Protein AF-A0A3P6SKW7-F1 (afdb_monomer_lite)

Radius of gyration: 21.51 Å; chains: 1; bounding box: 50×50×55 Å

Structure (mmCIF, N/CA/C/O backbone):
data_AF-A0A3P6SKW7-F1
#
_entry.id   AF-A0A3P6SKW7-F1
#
loop_
_atom_site.group_PDB
_atom_site.id
_atom_site.type_symbol
_atom_site.label_atom_id
_atom_site.label_alt_id
_atom_site.label_comp_id
_atom_site.label_asym_id
_atom_site.label_entity_id
_atom_site.label_seq_id
_atom_site.pdbx_PDB_ins_code
_atom_site.Cartn_x
_atom_site.Cartn_y
_atom_site.Cartn_z
_atom_site.occupancy
_atom_site.B_iso_or_equiv
_atom_site.auth_seq_id
_atom_site.auth_comp_id
_atom_site.auth_asym_id
_atom_site.auth_atom_id
_atom_site.pdbx_PDB_model_num
ATOM 1 N N . LYS A 1 1 ? 23.729 36.109 -29.899 1.00 49.72 1 LYS A N 1
ATOM 2 C CA . LYS A 1 1 ? 24.517 35.212 -29.008 1.00 49.72 1 LYS A CA 1
ATOM 3 C C . LYS A 1 1 ? 23.633 34.534 -27.956 1.00 49.72 1 LYS A C 1
ATOM 5 O O . LYS A 1 1 ? 23.560 33.316 -27.978 1.00 49.72 1 LYS A O 1
ATOM 10 N N . PHE A 1 2 ? 22.880 35.277 -27.137 1.00 32.28 2 PHE A N 1
ATOM 11 C CA . PHE A 1 2 ? 21.968 34.712 -26.123 1.00 32.28 2 PHE A CA 1
ATOM 12 C C . PHE A 1 2 ? 20.907 33.743 -26.694 1.00 32.28 2 PHE A C 1
ATOM 14 O O . PHE A 1 2 ? 20.814 32.601 -26.263 1.00 32.28 2 PHE A O 1
ATOM 21 N N . LEU A 1 3 ? 20.202 34.135 -27.762 1.00 40.25 3 LEU A N 1
ATOM 22 C CA . LEU A 1 3 ? 19.169 33.301 -28.403 1.00 40.25 3 LEU A CA 1
ATOM 23 C C . LEU A 1 3 ? 19.707 31.986 -29.014 1.00 40.25 3 LEU A C 1
ATOM 25 O O . LEU A 1 3 ? 18.985 31.001 -29.130 1.00 40.25 3 LEU A O 1
ATOM 29 N N . PHE A 1 4 ? 20.985 31.965 -29.401 1.00 38.56 4 PHE A N 1
ATOM 30 C CA . PHE A 1 4 ? 21.646 30.789 -29.976 1.00 38.56 4 PHE A CA 1
ATOM 31 C C . PHE A 1 4 ? 22.046 29.790 -28.882 1.00 38.56 4 PHE A C 1
ATOM 33 O O . PHE A 1 4 ? 21.846 28.590 -29.040 1.00 38.56 4 PHE A O 1
ATOM 40 N N . ILE A 1 5 ? 22.510 30.296 -27.734 1.00 42.50 5 ILE A N 1
ATOM 41 C CA . ILE A 1 5 ? 22.784 29.497 -26.531 1.00 42.50 5 ILE A CA 1
ATOM 42 C C . ILE A 1 5 ? 21.490 28.861 -26.004 1.00 42.50 5 ILE A C 1
ATOM 44 O O . ILE A 1 5 ? 21.482 27.672 -25.706 1.00 42.50 5 ILE A O 1
ATOM 48 N N . VAL A 1 6 ? 20.377 29.605 -25.980 1.00 40.19 6 VAL A N 1
ATOM 49 C CA . VAL A 1 6 ? 19.063 29.074 -25.567 1.00 40.19 6 VAL A CA 1
ATOM 50 C C . VAL A 1 6 ? 18.573 27.963 -26.506 1.00 40.19 6 VAL A C 1
ATOM 52 O O . VAL A 1 6 ? 18.070 26.947 -26.032 1.00 40.19 6 VAL A O 1
ATOM 55 N N . ARG A 1 7 ? 18.765 28.098 -27.829 1.00 35.00 7 ARG A N 1
ATOM 56 C CA . ARG A 1 7 ? 18.399 27.044 -28.799 1.00 35.00 7 ARG A CA 1
ATOM 57 C C . ARG A 1 7 ? 19.277 25.799 -28.676 1.00 35.00 7 ARG A C 1
ATOM 59 O O . ARG A 1 7 ? 18.742 24.699 -28.736 1.00 35.00 7 ARG A O 1
ATOM 66 N N . ILE A 1 8 ? 20.585 25.952 -28.460 1.00 48.97 8 ILE A N 1
ATOM 67 C CA . ILE A 1 8 ? 21.486 24.813 -28.214 1.00 48.97 8 ILE A CA 1
ATOM 68 C C . ILE A 1 8 ? 21.109 24.107 -26.909 1.00 48.97 8 ILE A C 1
ATOM 70 O O . ILE A 1 8 ? 20.994 22.885 -26.897 1.00 48.97 8 ILE A O 1
ATOM 74 N N . PHE A 1 9 ? 20.845 24.860 -25.840 1.00 42.00 9 PHE A N 1
ATOM 75 C CA . PHE A 1 9 ? 20.414 24.299 -24.563 1.00 42.00 9 PHE A CA 1
ATOM 76 C C . PHE A 1 9 ? 19.079 23.552 -24.695 1.00 42.00 9 PHE A C 1
ATOM 78 O O . PHE A 1 9 ? 18.973 22.427 -24.222 1.00 42.00 9 PHE A O 1
ATOM 85 N N . CYS A 1 10 ? 18.098 24.106 -25.419 1.00 41.59 10 CYS A N 1
ATOM 86 C CA . CYS A 1 10 ? 16.837 23.414 -25.715 1.00 41.59 10 CYS A CA 1
ATOM 87 C C . CYS A 1 10 ? 17.032 22.145 -26.556 1.00 41.59 10 CYS A C 1
ATOM 89 O O . CYS A 1 10 ? 16.391 21.140 -26.270 1.00 41.59 10 CYS A O 1
ATOM 91 N N . CYS A 1 11 ? 17.912 22.151 -27.564 1.00 44.41 11 CYS A N 1
ATOM 92 C CA . CYS A 1 11 ? 18.206 20.953 -28.35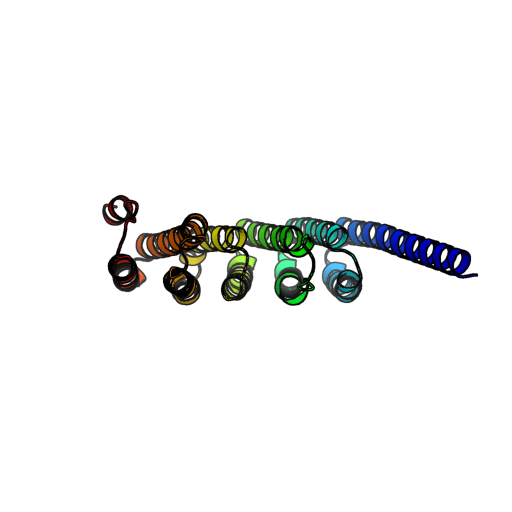7 1.00 44.41 11 CYS A CA 1
ATOM 93 C C . CYS A 1 11 ? 18.894 19.866 -27.523 1.00 44.41 11 CYS A C 1
ATOM 95 O O . CYS A 1 11 ? 18.522 18.701 -27.625 1.00 44.41 11 CYS A O 1
ATOM 97 N N . ILE A 1 12 ? 19.861 20.232 -26.677 1.00 52.31 12 ILE A N 1
ATOM 98 C CA . ILE A 1 12 ? 20.517 19.291 -25.758 1.00 52.31 12 ILE A CA 1
ATOM 99 C C . ILE A 1 12 ? 19.489 18.731 -24.771 1.00 52.31 12 ILE A C 1
ATOM 101 O O . ILE A 1 12 ? 19.423 17.520 -24.586 1.00 52.31 12 ILE A O 1
ATOM 105 N N . LEU A 1 13 ? 18.640 19.589 -24.199 1.00 53.19 13 LEU A N 1
ATOM 106 C CA . LEU A 1 13 ? 17.576 19.179 -23.287 1.00 53.19 13 LEU A CA 1
ATOM 107 C C . LEU A 1 13 ? 16.594 18.219 -23.983 1.00 53.19 13 LEU A C 1
ATOM 109 O O . LEU A 1 13 ? 16.275 17.168 -23.436 1.00 53.19 13 LEU A O 1
ATOM 113 N N . PHE A 1 14 ? 16.187 18.516 -25.219 1.00 53.50 14 PHE A N 1
ATOM 114 C CA . PHE A 1 14 ? 15.318 17.659 -26.031 1.00 53.50 14 PHE A CA 1
ATOM 115 C C . PHE A 1 14 ? 15.950 16.292 -26.334 1.00 53.50 14 PHE A C 1
ATOM 117 O O . PHE A 1 14 ? 15.291 15.265 -26.182 1.00 53.50 14 PHE A O 1
ATOM 124 N N . ILE A 1 15 ? 17.236 16.261 -26.702 1.00 57.59 15 ILE A N 1
ATOM 125 C CA . ILE A 1 15 ? 17.981 15.016 -26.944 1.00 57.59 15 ILE A CA 1
ATOM 126 C C . ILE A 1 15 ? 18.068 14.187 -25.658 1.00 57.59 15 ILE A C 1
ATOM 128 O O . ILE A 1 15 ? 17.792 12.990 -25.679 1.00 57.59 15 ILE A O 1
ATOM 132 N N . VAL A 1 16 ? 18.381 14.816 -24.523 1.00 58.66 16 VAL A N 1
ATOM 133 C CA . VAL A 1 16 ? 18.426 14.143 -23.215 1.00 58.66 16 VAL A CA 1
ATOM 134 C C . VAL A 1 16 ? 17.050 13.586 -22.831 1.00 58.66 16 VAL A C 1
ATOM 136 O O . VAL A 1 16 ? 16.964 12.448 -22.370 1.00 58.66 16 VAL A O 1
ATOM 139 N N . HIS A 1 17 ? 15.963 14.328 -23.066 1.00 57.91 17 HIS A N 1
ATOM 140 C CA . HIS A 1 17 ? 14.599 13.843 -22.822 1.00 57.91 17 HIS A CA 1
ATOM 141 C C . HIS A 1 17 ? 14.222 12.647 -23.707 1.00 57.91 17 HIS A C 1
ATOM 143 O O . HIS A 1 17 ? 13.636 11.692 -23.202 1.00 57.91 17 HIS A O 1
ATOM 149 N N . GLN A 1 18 ? 14.593 12.657 -24.990 1.00 66.75 18 GLN A N 1
ATOM 150 C CA . GLN A 1 18 ? 14.382 11.524 -25.902 1.00 66.75 18 GLN A CA 1
ATOM 151 C C . GLN A 1 18 ? 15.181 10.284 -25.481 1.00 66.75 18 GLN A C 1
ATOM 153 O O . GLN A 1 18 ? 14.670 9.169 -25.499 1.00 66.75 18 GLN A O 1
ATOM 158 N N . ILE A 1 19 ? 16.424 10.458 -25.029 1.00 68.31 19 ILE A N 1
ATOM 159 C CA . ILE A 1 19 ? 17.226 9.341 -24.513 1.00 68.31 19 ILE A CA 1
ATOM 160 C C . ILE A 1 19 ? 16.570 8.747 -23.260 1.00 68.31 19 ILE A C 1
ATOM 162 O O . ILE A 1 19 ? 16.504 7.526 -23.120 1.00 68.31 19 ILE A O 1
ATOM 166 N N . ARG A 1 20 ? 16.026 9.590 -22.372 1.00 73.56 20 ARG A N 1
ATOM 167 C CA . ARG A 1 20 ? 15.317 9.139 -21.164 1.00 73.56 20 ARG A CA 1
ATOM 168 C C . ARG A 1 20 ? 14.012 8.410 -21.483 1.00 73.56 20 ARG A C 1
ATOM 170 O O . ARG A 1 20 ? 13.749 7.388 -20.859 1.00 73.56 20 ARG A O 1
ATOM 177 N N . SER A 1 21 ? 13.223 8.865 -22.457 1.00 71.56 21 SER A N 1
ATOM 178 C CA . SER A 1 21 ? 11.994 8.166 -22.863 1.00 71.56 21 SER A CA 1
ATOM 179 C C . SER A 1 21 ? 12.291 6.801 -23.497 1.00 71.56 21 SER A C 1
ATOM 181 O O . SER A 1 21 ? 11.665 5.805 -23.133 1.00 71.56 21 SER A O 1
ATOM 183 N N . ILE A 1 22 ? 13.302 6.721 -24.369 1.00 73.50 22 ILE A N 1
ATOM 184 C CA . ILE A 1 22 ? 13.755 5.466 -24.990 1.00 73.50 22 ILE A CA 1
ATOM 185 C C . ILE A 1 22 ? 14.298 4.500 -23.929 1.00 73.50 22 ILE A C 1
ATOM 187 O O . ILE A 1 22 ? 13.951 3.318 -23.940 1.00 73.50 22 ILE A O 1
ATOM 191 N N . ALA A 1 23 ? 15.099 4.990 -22.979 1.00 69.75 23 ALA A N 1
ATOM 192 C CA . ALA A 1 23 ? 15.612 4.182 -21.876 1.00 69.75 23 ALA A CA 1
ATOM 193 C C . ALA A 1 23 ? 14.483 3.654 -20.977 1.00 69.75 23 ALA A C 1
ATOM 195 O O . ALA A 1 23 ? 14.490 2.474 -20.626 1.00 69.75 23 ALA A O 1
ATOM 196 N N . THR A 1 24 ? 13.467 4.472 -20.675 1.00 75.56 24 THR A N 1
ATOM 197 C CA . THR A 1 24 ? 12.280 4.025 -19.931 1.00 75.56 24 THR A CA 1
ATOM 198 C C . THR A 1 24 ? 11.538 2.923 -20.679 1.00 75.56 24 THR A C 1
ATOM 200 O O . THR A 1 24 ? 11.190 1.909 -20.076 1.00 75.56 24 THR A O 1
ATOM 203 N N . LEU A 1 25 ? 11.322 3.067 -21.990 1.00 69.44 25 LEU A N 1
ATOM 204 C CA . LEU A 1 25 ? 10.667 2.039 -22.807 1.00 69.44 25 LEU A CA 1
ATOM 205 C C . LEU A 1 25 ? 11.480 0.739 -22.851 1.00 69.44 25 LEU A C 1
ATOM 207 O O . LEU A 1 25 ? 10.912 -0.346 -22.700 1.00 69.44 25 LEU A O 1
ATOM 211 N N . ALA A 1 26 ? 12.804 0.833 -22.991 1.00 66.94 26 ALA A N 1
ATOM 212 C CA . ALA A 1 26 ? 13.697 -0.320 -22.958 1.00 66.94 26 ALA A CA 1
ATOM 213 C C . ALA A 1 26 ? 13.650 -1.032 -21.596 1.00 66.94 26 ALA A C 1
ATOM 215 O O . ALA A 1 26 ? 13.464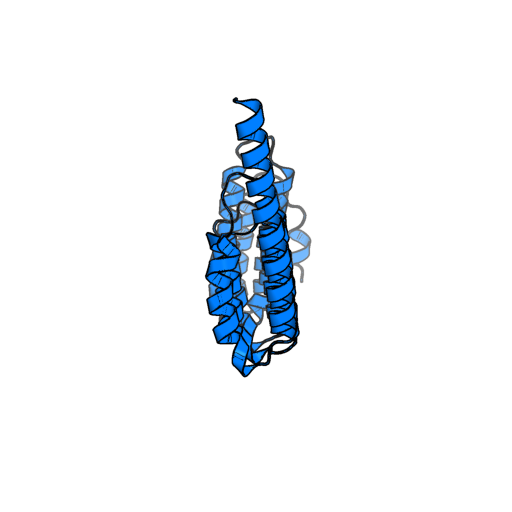 -2.245 -21.547 1.00 66.94 26 ALA A O 1
ATOM 216 N N . ILE A 1 27 ? 13.721 -0.290 -20.487 1.00 74.06 27 ILE A N 1
ATOM 217 C CA . ILE A 1 27 ? 13.633 -0.835 -19.123 1.00 74.06 27 ILE A CA 1
ATOM 218 C C . ILE A 1 27 ? 12.262 -1.456 -18.856 1.00 74.06 27 ILE A C 1
ATOM 220 O O . ILE A 1 27 ? 12.179 -2.561 -18.328 1.00 74.06 27 ILE A O 1
ATOM 224 N N . THR A 1 28 ? 11.184 -0.789 -19.260 1.00 72.94 28 THR A N 1
ATOM 225 C CA . THR A 1 28 ? 9.812 -1.306 -19.144 1.00 72.94 28 THR A CA 1
ATOM 226 C C . THR A 1 28 ? 9.670 -2.612 -19.922 1.00 72.94 28 THR A C 1
ATOM 228 O O . THR A 1 28 ? 9.050 -3.559 -19.440 1.00 72.94 28 THR A O 1
ATOM 231 N N . THR A 1 29 ? 10.280 -2.693 -21.105 1.00 70.31 29 THR A N 1
ATOM 232 C CA . THR A 1 29 ? 10.311 -3.919 -21.908 1.00 70.31 29 THR A CA 1
ATOM 233 C C . THR A 1 29 ? 11.106 -5.009 -21.196 1.00 70.31 29 THR A C 1
ATOM 235 O O . THR A 1 29 ? 10.580 -6.102 -21.028 1.00 70.31 29 THR A O 1
ATOM 238 N N . LEU A 1 30 ? 12.301 -4.706 -20.678 1.00 69.38 30 LEU A N 1
ATOM 239 C CA . LEU A 1 30 ? 13.118 -5.649 -19.905 1.00 69.38 30 LEU A CA 1
ATOM 240 C C . LEU A 1 30 ? 12.406 -6.159 -18.648 1.00 69.38 30 LEU A C 1
ATOM 242 O O . LEU A 1 30 ? 12.503 -7.342 -18.339 1.00 69.38 30 LEU A O 1
ATOM 246 N N . LEU A 1 31 ? 11.659 -5.307 -17.943 1.00 74.31 31 LEU A N 1
ATOM 247 C CA . LEU A 1 31 ? 10.815 -5.725 -16.822 1.00 74.31 31 LEU A CA 1
ATOM 248 C C . LEU A 1 31 ? 9.686 -6.647 -17.299 1.00 74.31 31 LEU A C 1
ATOM 250 O O . LEU A 1 31 ? 9.441 -7.686 -16.695 1.00 74.31 31 LEU A O 1
ATOM 254 N N . LYS A 1 32 ? 9.026 -6.319 -18.413 1.00 68.62 32 LYS A N 1
ATOM 255 C CA . LYS A 1 32 ? 7.923 -7.123 -18.963 1.00 68.62 32 LYS A CA 1
ATOM 256 C C . LYS A 1 32 ? 8.375 -8.453 -19.575 1.00 68.62 32 LYS A C 1
ATOM 258 O O . LYS A 1 32 ? 7.586 -9.400 -19.592 1.00 68.62 32 LYS A O 1
ATOM 263 N N . THR A 1 33 ? 9.607 -8.555 -20.071 1.00 71.00 33 THR A N 1
ATOM 264 C CA . THR A 1 33 ? 10.166 -9.771 -20.695 1.00 71.00 33 THR A CA 1
ATOM 265 C C . THR A 1 33 ? 11.193 -10.488 -19.819 1.00 71.00 33 THR A C 1
ATOM 267 O O . THR A 1 33 ? 11.706 -11.531 -20.214 1.00 71.00 33 THR A O 1
ATOM 270 N N . GLY A 1 34 ? 11.511 -9.947 -18.642 1.00 68.44 34 GLY A N 1
ATOM 271 C CA . GLY A 1 34 ? 12.533 -10.476 -17.747 1.00 68.44 34 GLY A CA 1
ATOM 272 C C . GLY A 1 34 ? 12.191 -11.866 -17.209 1.00 68.44 34 GLY A C 1
ATOM 273 O O . GLY A 1 34 ? 11.056 -12.149 -16.809 1.00 68.44 34 GLY A O 1
ATOM 274 N N . ALA A 1 35 ? 13.194 -12.742 -17.171 1.00 75.50 35 ALA A N 1
ATOM 275 C CA . ALA A 1 35 ? 13.102 -14.031 -16.494 1.00 75.50 35 ALA A CA 1
ATOM 276 C C . ALA A 1 35 ? 13.181 -13.846 -14.970 1.00 75.50 35 ALA A C 1
ATOM 278 O O . ALA A 1 35 ? 13.861 -12.936 -14.487 1.00 75.50 35 ALA A O 1
ATOM 279 N N . GLU A 1 36 ? 12.563 -14.743 -14.201 1.00 85.19 36 GLU A N 1
ATOM 280 C CA . GLU A 1 36 ? 12.539 -14.676 -12.731 1.00 85.19 36 GLU A CA 1
ATOM 281 C C . GLU A 1 36 ? 13.944 -14.549 -12.103 1.00 85.19 36 GLU A C 1
ATOM 283 O O . GLU A 1 36 ? 14.145 -13.814 -11.133 1.00 85.19 36 GLU A O 1
ATOM 288 N N . SER A 1 37 ? 14.941 -15.225 -12.683 1.00 85.56 37 SER A N 1
ATOM 289 C CA . SER A 1 37 ? 16.341 -15.207 -12.229 1.00 85.56 37 SER A CA 1
ATOM 290 C C . SER A 1 37 ? 17.021 -13.840 -12.373 1.00 85.56 37 SER A C 1
ATOM 292 O O . SER A 1 37 ? 17.985 -13.550 -11.667 1.00 85.56 37 SER A O 1
ATOM 294 N N . SER A 1 38 ? 16.522 -12.990 -13.272 1.00 79.62 38 SER A N 1
ATOM 295 C CA . SER A 1 38 ? 17.097 -11.677 -13.579 1.00 79.62 38 SER A CA 1
ATOM 296 C C . SER A 1 38 ? 16.517 -10.536 -12.738 1.00 79.62 38 SER A C 1
ATOM 298 O O . SER A 1 38 ? 17.145 -9.481 -12.647 1.00 79.62 38 SER A O 1
ATOM 300 N N . VAL A 1 39 ? 15.371 -10.758 -12.078 1.00 86.50 39 VAL A N 1
ATOM 301 C CA . VAL A 1 39 ? 14.597 -9.723 -11.367 1.00 86.50 39 VAL A CA 1
ATOM 302 C C . VAL A 1 39 ? 15.464 -8.929 -10.395 1.00 86.50 39 VAL A C 1
ATOM 304 O O . VAL A 1 39 ? 15.480 -7.707 -10.449 1.00 86.50 39 VAL A O 1
ATOM 307 N N . GLU A 1 40 ? 16.250 -9.593 -9.549 1.00 87.06 40 GLU A N 1
ATOM 308 C CA . GLU A 1 40 ? 17.055 -8.895 -8.540 1.00 87.06 40 GLU A CA 1
ATOM 309 C C . GLU A 1 40 ? 18.118 -7.971 -9.156 1.00 87.06 40 GLU A C 1
ATOM 311 O O . GLU A 1 40 ? 18.342 -6.860 -8.673 1.00 87.06 40 GLU A O 1
ATOM 316 N N . ARG A 1 41 ? 18.755 -8.407 -10.250 1.00 83.56 41 ARG A N 1
ATOM 317 C CA . ARG A 1 41 ? 19.746 -7.594 -10.969 1.00 83.56 41 ARG A CA 1
ATOM 318 C C . ARG A 1 41 ? 19.080 -6.401 -11.648 1.00 83.56 41 ARG A C 1
ATOM 320 O O . ARG A 1 41 ? 19.596 -5.292 -11.543 1.00 83.56 41 ARG A O 1
ATOM 327 N N . LEU A 1 42 ? 17.924 -6.626 -12.276 1.00 81.31 42 LEU A N 1
ATOM 328 C CA . LEU A 1 42 ? 17.139 -5.572 -12.916 1.00 81.31 42 LEU A CA 1
ATOM 329 C C . LEU A 1 42 ? 16.712 -4.512 -11.894 1.00 81.31 42 LEU A C 1
ATOM 331 O O . LEU A 1 42 ? 16.966 -3.333 -12.114 1.00 81.31 42 LEU A O 1
ATOM 335 N N . MET A 1 43 ? 16.170 -4.908 -10.737 1.00 86.31 43 MET A N 1
ATOM 336 C CA . MET A 1 43 ? 15.758 -3.951 -9.700 1.00 86.31 43 MET A CA 1
ATOM 337 C C . MET A 1 43 ? 16.923 -3.075 -9.215 1.00 86.31 43 MET A C 1
ATOM 339 O O . MET A 1 43 ? 16.755 -1.868 -9.049 1.00 86.31 43 MET A O 1
ATOM 343 N N . LYS A 1 44 ? 18.124 -3.648 -9.050 1.00 84.12 44 LYS A N 1
ATOM 344 C CA . LYS A 1 44 ? 19.326 -2.884 -8.670 1.00 84.12 44 LYS A CA 1
ATOM 345 C C . LYS A 1 44 ? 19.709 -1.840 -9.723 1.00 84.12 44 LYS A C 1
ATOM 347 O O . LYS A 1 44 ? 19.995 -0.704 -9.364 1.00 84.12 44 LYS A O 1
ATOM 352 N N . GLN A 1 45 ? 19.684 -2.203 -11.006 1.00 80.06 45 GLN A N 1
ATOM 353 C CA . GLN A 1 45 ? 20.019 -1.286 -12.105 1.00 80.06 45 GLN A CA 1
ATOM 354 C C . GLN A 1 45 ? 18.988 -0.164 -12.269 1.00 80.06 45 GLN A C 1
ATOM 356 O O . GLN A 1 45 ? 19.335 0.972 -12.580 1.00 80.06 45 GLN A O 1
ATOM 361 N N . ILE A 1 46 ? 17.715 -0.477 -12.041 1.00 83.56 46 ILE A N 1
ATOM 362 C CA . ILE A 1 46 ? 16.616 0.474 -12.216 1.00 83.56 46 ILE A CA 1
ATOM 363 C C . ILE A 1 46 ? 16.606 1.518 -11.094 1.00 83.56 46 ILE A C 1
ATOM 365 O O . ILE A 1 46 ? 16.200 2.653 -11.334 1.00 83.56 46 ILE A O 1
ATOM 369 N N . SER A 1 47 ? 17.108 1.182 -9.900 1.00 81.81 47 SER A N 1
ATOM 370 C CA . SER A 1 47 ? 17.122 2.090 -8.745 1.00 81.81 47 SER A CA 1
ATOM 371 C C . SER A 1 47 ? 17.793 3.433 -9.030 1.00 81.81 47 SER A C 1
ATOM 373 O O . SER A 1 47 ? 17.262 4.461 -8.624 1.00 81.81 47 SER A O 1
ATOM 375 N N . SER A 1 48 ? 18.944 3.433 -9.711 1.00 78.25 48 SER A N 1
ATOM 376 C CA . SER A 1 48 ? 19.666 4.667 -10.051 1.00 78.25 48 SER A CA 1
ATOM 377 C C . SER A 1 48 ? 19.019 5.408 -11.219 1.00 78.25 48 SER A C 1
ATOM 379 O O . SER A 1 48 ? 18.985 6.632 -11.243 1.00 78.25 48 SER A O 1
ATOM 381 N N . PHE A 1 49 ? 18.459 4.674 -12.181 1.00 81.00 49 PHE A N 1
ATOM 382 C CA . PHE A 1 49 ? 17.806 5.274 -13.342 1.00 81.00 49 PHE A CA 1
ATOM 383 C C . PHE A 1 49 ? 16.522 6.026 -12.960 1.00 81.00 49 PHE A C 1
ATOM 385 O O . PHE A 1 49 ? 16.288 7.145 -13.410 1.00 81.00 49 PHE A O 1
ATOM 392 N N . VAL A 1 50 ? 15.694 5.436 -12.094 1.00 81.44 50 VAL A N 1
ATOM 393 C CA . VAL A 1 50 ? 14.388 5.991 -11.702 1.00 81.44 50 VAL A CA 1
ATOM 394 C C . VAL A 1 50 ? 14.508 7.328 -10.966 1.00 81.44 50 VAL A C 1
ATOM 396 O O . VAL A 1 50 ? 13.607 8.159 -11.073 1.00 81.44 50 VAL A O 1
ATOM 399 N N . SER A 1 51 ? 15.614 7.586 -10.262 1.00 79.69 51 SER A N 1
ATOM 400 C CA . SER A 1 51 ? 15.851 8.891 -9.629 1.00 79.69 51 SER A CA 1
ATOM 401 C C . SER A 1 51 ? 16.126 10.024 -10.623 1.00 79.69 51 SER A C 1
ATOM 403 O O . SER A 1 51 ? 15.987 11.188 -10.261 1.00 79.69 51 SER A O 1
ATOM 405 N N . GLU A 1 52 ? 16.492 9.711 -11.868 1.00 79.69 52 GLU A N 1
ATOM 406 C CA . GLU A 1 52 ? 16.925 10.702 -12.864 1.00 79.69 52 GLU A CA 1
ATOM 407 C C . GLU A 1 52 ? 15.839 11.072 -13.889 1.00 79.69 52 GLU A C 1
ATOM 409 O O . GLU A 1 52 ? 16.027 11.985 -14.700 1.00 79.69 52 GLU A O 1
ATOM 414 N N . ILE A 1 53 ? 14.702 10.372 -13.871 1.00 80.25 53 ILE A N 1
ATOM 415 C CA . ILE A 1 53 ? 13.599 10.543 -14.827 1.00 80.25 53 ILE A CA 1
ATOM 416 C C . ILE A 1 53 ? 12.412 11.300 -14.213 1.00 80.25 53 ILE A C 1
ATOM 418 O O . ILE A 1 53 ? 12.294 11.421 -12.994 1.00 80.25 53 ILE A O 1
ATOM 422 N N . SER A 1 54 ? 11.529 11.837 -15.062 1.00 83.69 54 SER A N 1
ATOM 423 C CA . SER A 1 54 ? 10.313 12.536 -14.621 1.00 83.69 54 SER A CA 1
ATOM 424 C C . SER A 1 54 ? 9.280 11.575 -14.031 1.00 83.69 54 SER A C 1
ATOM 426 O O . SER A 1 54 ? 9.261 10.390 -14.364 1.00 83.69 54 SER A O 1
ATOM 428 N N . ASP A 1 55 ? 8.383 12.101 -13.195 1.00 83.56 55 ASP A N 1
ATOM 429 C CA . ASP A 1 55 ? 7.350 11.319 -12.503 1.00 83.56 55 ASP A CA 1
ATOM 430 C C . ASP A 1 55 ? 6.434 10.547 -13.467 1.00 83.56 55 ASP A C 1
ATOM 432 O O . ASP A 1 55 ? 6.093 9.401 -13.190 1.00 83.56 55 ASP A O 1
ATOM 436 N N . GLU A 1 56 ? 6.138 11.105 -14.645 1.00 84.19 56 GLU A N 1
ATOM 437 C CA . GLU A 1 56 ? 5.399 10.418 -15.715 1.00 84.19 56 GLU A CA 1
ATOM 438 C C . GLU A 1 56 ? 6.073 9.099 -16.131 1.00 84.19 56 GLU A C 1
ATOM 440 O O . GLU A 1 56 ? 5.427 8.056 -16.209 1.00 84.19 56 GLU A O 1
ATOM 445 N N . PHE A 1 57 ? 7.397 9.103 -16.318 1.00 84.81 57 PHE A N 1
ATOM 446 C CA . PHE A 1 57 ? 8.139 7.883 -16.637 1.00 84.81 57 PHE A CA 1
ATOM 447 C C . PHE A 1 57 ? 8.290 6.959 -15.427 1.00 84.81 57 PHE A C 1
ATOM 449 O O . PHE A 1 57 ? 8.296 5.738 -15.595 1.00 84.81 57 PHE A O 1
ATOM 456 N N . LYS A 1 58 ? 8.373 7.503 -14.206 1.00 87.94 58 LYS A N 1
ATOM 457 C CA . LYS A 1 58 ? 8.395 6.673 -12.995 1.00 87.94 58 LYS A CA 1
ATOM 458 C C . LYS A 1 58 ? 7.092 5.890 -12.829 1.00 87.94 58 LYS A C 1
ATOM 460 O O . LYS A 1 58 ? 7.156 4.725 -12.452 1.00 87.94 58 LYS A O 1
ATOM 465 N N . ILE A 1 59 ? 5.937 6.483 -13.149 1.00 89.94 59 ILE A N 1
ATOM 466 C CA . ILE A 1 59 ? 4.634 5.792 -13.127 1.00 89.94 59 ILE A CA 1
ATOM 467 C C . ILE A 1 59 ? 4.657 4.575 -14.064 1.00 89.94 59 ILE A C 1
ATOM 469 O O . ILE A 1 59 ? 4.302 3.476 -13.645 1.00 89.94 59 ILE A O 1
ATOM 473 N N . VAL A 1 60 ? 5.189 4.723 -15.284 1.00 89.38 60 VAL A N 1
ATOM 474 C CA . VAL A 1 60 ? 5.334 3.600 -16.232 1.00 89.38 60 VAL A CA 1
ATOM 475 C C . VAL A 1 60 ? 6.215 2.478 -15.662 1.00 89.38 60 VAL A C 1
ATOM 477 O O . VAL A 1 60 ? 5.913 1.294 -15.836 1.00 89.38 60 VAL A O 1
ATOM 480 N N . VAL A 1 61 ? 7.291 2.827 -14.947 1.00 90.06 61 VAL A N 1
ATOM 481 C CA . VAL A 1 61 ? 8.149 1.841 -14.266 1.00 90.06 61 VAL A CA 1
ATOM 482 C C . VAL A 1 61 ? 7.394 1.136 -13.135 1.00 90.06 61 VAL A C 1
ATOM 484 O O . VAL A 1 61 ? 7.500 -0.083 -13.006 1.00 90.06 61 VAL A O 1
ATOM 487 N N . VAL A 1 62 ? 6.600 1.864 -12.346 1.00 93.12 62 VAL A N 1
ATOM 488 C CA . VAL A 1 62 ? 5.766 1.291 -11.277 1.00 93.12 62 VAL A CA 1
ATOM 489 C C . VAL A 1 62 ? 4.759 0.285 -11.843 1.00 93.12 62 VAL A C 1
ATOM 491 O O . VAL A 1 62 ? 4.666 -0.830 -11.327 1.00 93.12 62 VAL A O 1
ATOM 494 N N . ASP A 1 63 ? 4.087 0.606 -12.950 1.00 91.50 63 ASP A N 1
ATOM 495 C CA . ASP A 1 63 ? 3.152 -0.310 -13.620 1.00 91.50 63 ASP A CA 1
ATOM 496 C C . ASP A 1 63 ? 3.843 -1.575 -14.156 1.00 91.50 63 ASP A C 1
ATOM 498 O O . ASP A 1 63 ? 3.297 -2.688 -14.109 1.00 91.50 63 ASP A O 1
ATOM 502 N N . ALA A 1 64 ? 5.078 -1.439 -14.644 1.00 88.50 64 ALA A N 1
ATOM 503 C CA . ALA A 1 64 ? 5.888 -2.579 -15.056 1.00 88.50 64 ALA A CA 1
ATOM 504 C C . ALA A 1 64 ? 6.272 -3.467 -13.864 1.00 88.50 64 ALA A C 1
ATOM 506 O O . ALA A 1 64 ? 6.181 -4.692 -13.967 1.00 88.50 64 ALA A O 1
ATOM 507 N N . ILE A 1 65 ? 6.636 -2.870 -12.724 1.00 92.31 65 ILE A N 1
ATOM 508 C CA . ILE A 1 65 ? 6.920 -3.602 -11.481 1.00 92.31 65 ILE A CA 1
ATOM 509 C C . ILE A 1 65 ? 5.661 -4.314 -10.980 1.00 92.31 65 ILE A C 1
ATOM 511 O O . ILE A 1 65 ? 5.744 -5.480 -10.606 1.00 92.31 65 ILE A O 1
ATOM 515 N N . ARG A 1 66 ? 4.485 -3.677 -11.033 1.00 93.12 66 ARG A N 1
ATOM 516 C CA . ARG A 1 66 ? 3.203 -4.315 -10.691 1.00 93.12 66 ARG A CA 1
ATOM 517 C C . ARG A 1 66 ? 2.965 -5.575 -11.517 1.00 93.12 66 ARG A C 1
ATOM 519 O O . ARG A 1 66 ? 2.693 -6.639 -10.966 1.00 93.12 66 ARG A O 1
ATOM 526 N N . SER A 1 67 ? 3.142 -5.464 -12.834 1.00 91.12 67 SER A N 1
ATOM 527 C CA . SER A 1 67 ? 3.013 -6.591 -13.765 1.00 91.12 67 SER A CA 1
ATOM 528 C C . SER A 1 67 ? 4.019 -7.709 -13.457 1.00 91.12 67 SER A C 1
ATOM 530 O O . SER A 1 67 ? 3.698 -8.893 -13.566 1.00 91.12 67 SER A O 1
ATOM 532 N N . LEU A 1 68 ? 5.236 -7.342 -13.048 1.00 89.50 68 LEU A N 1
ATOM 533 C CA . LEU A 1 68 ? 6.285 -8.286 -12.677 1.00 89.50 68 LEU A CA 1
ATOM 53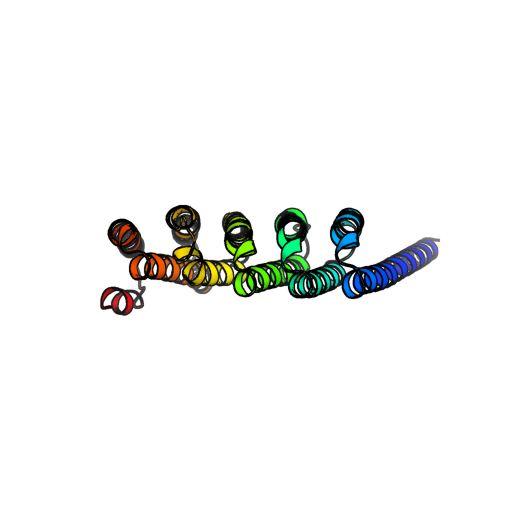4 C C . LEU A 1 68 ? 5.989 -8.994 -11.346 1.00 89.50 68 LEU A C 1
ATOM 536 O O . LEU A 1 68 ? 6.196 -10.202 -11.253 1.00 89.50 68 LEU A O 1
ATOM 540 N N . CYS A 1 69 ? 5.455 -8.281 -10.350 1.00 92.25 69 CYS A N 1
ATOM 541 C CA . CYS A 1 69 ? 4.977 -8.854 -9.090 1.00 92.25 69 CYS A CA 1
ATOM 542 C C . CYS A 1 69 ? 3.855 -9.868 -9.312 1.00 92.25 69 CYS A C 1
ATOM 544 O O . CYS A 1 69 ? 3.901 -10.946 -8.726 1.00 92.25 69 CYS A O 1
ATOM 546 N N . ALA A 1 70 ? 2.892 -9.553 -10.183 1.00 91.25 70 ALA A N 1
ATOM 547 C CA . ALA A 1 70 ? 1.817 -10.477 -10.534 1.00 91.25 70 ALA A CA 1
ATOM 548 C C . ALA A 1 70 ? 2.356 -11.740 -11.232 1.00 91.25 70 ALA A C 1
ATOM 550 O O . ALA A 1 70 ? 1.883 -12.846 -10.980 1.00 91.25 70 ALA A O 1
ATOM 551 N N . ARG A 1 71 ? 3.387 -11.598 -12.079 1.00 91.38 71 ARG A N 1
ATOM 552 C CA . ARG A 1 71 ? 4.018 -12.731 -12.777 1.00 91.38 71 ARG A CA 1
ATOM 553 C C . ARG A 1 71 ? 4.901 -13.589 -11.868 1.00 91.38 71 ARG A C 1
ATOM 555 O O . ARG A 1 71 ? 4.895 -14.809 -12.006 1.00 91.38 71 ARG A O 1
ATOM 562 N N . TYR A 1 72 ? 5.656 -12.976 -10.957 1.00 92.50 72 TYR A N 1
ATOM 563 C CA . TYR A 1 72 ? 6.564 -13.670 -10.039 1.00 92.50 72 TYR A CA 1
ATOM 564 C C . TYR A 1 72 ? 6.279 -13.292 -8.575 1.00 92.50 72 TYR A C 1
ATOM 566 O O . TYR A 1 72 ? 7.095 -12.604 -7.947 1.00 92.50 72 TYR A O 1
ATOM 574 N N . PRO A 1 73 ? 5.168 -13.775 -7.979 1.00 93.88 73 PRO A N 1
ATOM 575 C CA . PRO A 1 73 ? 4.756 -13.380 -6.632 1.00 93.88 73 PRO A CA 1
ATOM 576 C C . PRO A 1 73 ? 5.831 -13.627 -5.577 1.00 93.88 73 PRO A C 1
ATOM 578 O O . PRO A 1 73 ? 6.032 -12.787 -4.710 1.00 93.88 73 PRO A O 1
ATOM 581 N N . ARG A 1 74 ? 6.610 -14.714 -5.697 1.00 94.00 74 ARG A N 1
ATOM 582 C CA . ARG A 1 74 ? 7.709 -15.068 -4.775 1.00 94.00 74 ARG A CA 1
ATOM 583 C C . ARG A 1 74 ? 8.851 -14.050 -4.735 1.00 94.00 74 ARG A C 1
ATOM 585 O O . ARG A 1 74 ? 9.617 -14.022 -3.777 1.00 94.00 74 ARG A O 1
ATOM 592 N N . LYS A 1 75 ? 8.975 -13.191 -5.750 1.00 93.25 75 LYS A N 1
ATOM 593 C CA . LYS A 1 75 ? 9.979 -12.119 -5.793 1.00 93.25 75 LYS A CA 1
ATOM 594 C C . LYS A 1 75 ? 9.513 -10.832 -5.102 1.00 93.25 75 LYS A C 1
ATOM 596 O O . LYS A 1 75 ? 10.265 -9.855 -5.087 1.00 93.25 75 LYS A O 1
ATOM 601 N N . HIS A 1 76 ? 8.332 -10.829 -4.472 1.00 93.50 76 HIS A N 1
ATOM 602 C CA . HIS A 1 76 ? 7.835 -9.694 -3.686 1.00 93.50 76 HIS A CA 1
ATOM 603 C C . HIS A 1 76 ? 8.846 -9.207 -2.635 1.00 93.50 76 HIS A C 1
ATOM 605 O O . HIS A 1 76 ? 8.926 -8.009 -2.392 1.00 93.50 76 HIS A O 1
ATOM 611 N N . ALA A 1 77 ? 9.668 -10.099 -2.069 1.00 93.19 77 ALA A N 1
ATOM 612 C CA . ALA A 1 77 ? 10.701 -9.750 -1.092 1.00 93.19 77 ALA A CA 1
ATOM 613 C C . ALA A 1 77 ? 11.749 -8.748 -1.621 1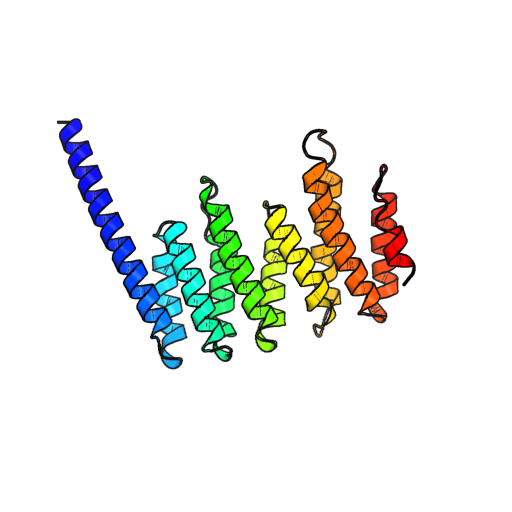.00 93.19 77 ALA A C 1
ATOM 615 O O . ALA A 1 77 ? 12.350 -8.027 -0.834 1.00 93.19 77 ALA A O 1
ATOM 616 N N . VAL A 1 78 ? 11.954 -8.677 -2.942 1.00 92.25 78 VAL A N 1
ATOM 617 C CA . VAL A 1 78 ? 12.872 -7.718 -3.583 1.00 92.25 78 VAL A CA 1
ATOM 618 C C . VAL A 1 78 ? 12.119 -6.499 -4.118 1.00 92.25 78 VAL A C 1
ATOM 620 O O . VAL A 1 78 ? 12.583 -5.369 -3.981 1.00 92.25 78 VAL A O 1
ATOM 623 N N . MET A 1 79 ? 10.946 -6.711 -4.720 1.00 92.19 79 MET A N 1
ATOM 624 C CA . MET A 1 79 ? 10.174 -5.634 -5.352 1.00 92.19 79 MET A CA 1
ATOM 625 C C . MET A 1 79 ? 9.448 -4.744 -4.334 1.00 92.19 79 MET A C 1
ATOM 627 O O . MET A 1 79 ? 9.347 -3.539 -4.545 1.00 92.19 79 MET A O 1
ATOM 631 N N . MET A 1 80 ? 8.985 -5.301 -3.211 1.00 94.69 80 MET A N 1
ATOM 632 C CA . MET A 1 80 ? 8.264 -4.546 -2.182 1.00 94.69 80 MET A CA 1
ATOM 633 C C . MET A 1 80 ? 9.150 -3.484 -1.506 1.00 94.69 80 MET A C 1
ATOM 635 O O . MET A 1 80 ? 8.739 -2.323 -1.494 1.00 94.69 80 MET A O 1
ATOM 639 N N . PRO A 1 81 ? 10.376 -3.793 -1.026 1.00 93.38 81 PRO A N 1
ATOM 640 C CA . PRO A 1 81 ? 11.263 -2.762 -0.482 1.00 93.38 81 PRO A CA 1
ATOM 641 C C . PRO A 1 81 ? 11.638 -1.699 -1.518 1.00 93.38 81 PRO A C 1
ATOM 643 O O . PRO A 1 81 ? 11.785 -0.528 -1.181 1.00 93.38 81 PRO A O 1
ATOM 646 N N . PHE A 1 82 ? 11.757 -2.085 -2.792 1.00 91.88 82 PHE A N 1
ATOM 647 C CA . PHE A 1 82 ? 12.025 -1.144 -3.875 1.00 91.88 82 PHE A CA 1
ATOM 648 C C . PHE A 1 82 ? 10.888 -0.126 -4.047 1.00 91.88 82 PHE A C 1
ATOM 650 O O . PHE A 1 82 ? 11.137 1.078 -4.040 1.00 91.88 82 PHE A O 1
ATOM 657 N N . LEU A 1 83 ? 9.636 -0.596 -4.118 1.00 93.69 83 LEU A N 1
ATOM 658 C CA . LEU A 1 83 ? 8.448 0.264 -4.167 1.00 93.69 83 LEU A CA 1
ATOM 659 C C . LEU A 1 83 ? 8.330 1.140 -2.911 1.00 93.69 83 LEU A C 1
ATOM 661 O O . LEU A 1 83 ? 8.026 2.326 -3.013 1.00 93.69 83 LEU A O 1
ATOM 665 N N . ALA A 1 84 ? 8.615 0.589 -1.730 1.00 92.31 84 ALA A N 1
ATOM 666 C CA . ALA A 1 84 ? 8.585 1.343 -0.479 1.00 92.31 84 ALA A CA 1
ATOM 667 C C . ALA A 1 84 ? 9.631 2.471 -0.449 1.00 92.31 84 ALA A C 1
ATOM 669 O O . ALA A 1 84 ? 9.323 3.588 -0.032 1.00 92.31 84 ALA A O 1
ATOM 670 N N . ASN A 1 85 ? 10.843 2.215 -0.946 1.00 90.56 85 ASN A N 1
ATOM 671 C CA . ASN A 1 85 ? 11.883 3.236 -1.080 1.00 90.56 85 ASN A CA 1
ATOM 672 C C . ASN A 1 85 ? 11.476 4.324 -2.079 1.00 90.56 85 ASN A C 1
ATOM 674 O O . ASN A 1 85 ? 11.640 5.512 -1.799 1.00 90.56 85 ASN A O 1
ATOM 678 N N . MET A 1 86 ? 10.887 3.931 -3.212 1.00 89.06 86 MET A N 1
ATOM 679 C CA . MET A 1 86 ? 10.324 4.864 -4.191 1.00 89.06 86 MET A CA 1
ATOM 680 C C . MET A 1 86 ? 9.223 5.746 -3.588 1.00 89.06 86 MET A C 1
ATOM 682 O O . MET A 1 86 ? 9.176 6.937 -3.889 1.00 89.06 86 MET A O 1
ATOM 686 N N . LEU A 1 87 ? 8.375 5.188 -2.718 1.00 89.81 87 LEU A N 1
ATOM 687 C CA . LEU A 1 87 ? 7.292 5.916 -2.050 1.00 89.81 87 LEU A CA 1
ATOM 688 C C . LEU A 1 87 ? 7.812 6.959 -1.049 1.00 89.81 87 LEU A C 1
ATOM 690 O O . LEU A 1 87 ? 7.227 8.035 -0.937 1.00 89.81 87 LEU A O 1
ATOM 694 N N . ARG A 1 88 ? 8.903 6.649 -0.335 1.00 85.38 88 ARG A N 1
ATOM 695 C CA . ARG A 1 88 ? 9.499 7.530 0.688 1.00 85.38 88 ARG A CA 1
ATOM 696 C C . ARG A 1 88 ? 10.362 8.639 0.102 1.00 85.38 88 ARG A C 1
ATOM 698 O O . ARG A 1 88 ? 10.219 9.792 0.490 1.00 85.38 88 ARG A O 1
ATOM 705 N N . TYR A 1 89 ? 11.266 8.290 -0.810 1.00 78.19 89 TYR A N 1
ATOM 706 C CA . TYR A 1 89 ? 12.323 9.196 -1.279 1.00 78.19 89 TYR A CA 1
ATOM 707 C C . TYR A 1 89 ? 12.087 9.727 -2.695 1.00 78.19 89 TYR A C 1
ATOM 709 O O . TYR A 1 89 ? 12.821 10.592 -3.163 1.00 78.19 89 TYR A O 1
ATOM 717 N N . GLY A 1 90 ? 11.092 9.199 -3.411 1.00 62.38 90 GLY A N 1
ATOM 718 C CA . GLY A 1 90 ? 10.951 9.429 -4.846 1.00 62.38 90 GLY A CA 1
ATOM 719 C C . GLY A 1 90 ? 10.340 10.770 -5.255 1.00 62.38 90 GLY A C 1
ATOM 720 O O . GLY A 1 90 ? 10.255 11.016 -6.460 1.00 62.38 90 GLY A O 1
ATOM 721 N N . THR A 1 91 ? 9.923 11.623 -4.311 1.00 60.28 91 THR A N 1
ATOM 722 C CA . THR A 1 91 ? 9.321 12.932 -4.610 1.00 60.28 91 THR A CA 1
ATOM 723 C C . THR A 1 91 ? 10.206 14.089 -4.172 1.00 60.28 91 THR A C 1
ATOM 725 O O . THR A 1 91 ? 10.458 14.269 -2.983 1.00 60.28 91 THR A O 1
ATOM 728 N N . SER A 1 92 ? 10.609 14.923 -5.129 1.00 53.50 92 SER A N 1
ATOM 729 C CA . SER A 1 92 ? 11.066 16.284 -4.865 1.00 53.50 92 SER A CA 1
ATOM 730 C C . SER A 1 92 ? 9.848 17.145 -4.513 1.00 53.50 92 SER A C 1
ATOM 732 O O . SER A 1 92 ? 8.890 17.232 -5.275 1.00 53.50 92 SER A O 1
ATOM 734 N N . SER A 1 93 ? 9.879 17.764 -3.334 1.00 48.78 93 SER A N 1
ATOM 735 C CA . SER A 1 93 ? 8.761 18.438 -2.650 1.00 48.78 93 SER A CA 1
ATOM 736 C C . SER A 1 93 ? 8.220 19.713 -3.323 1.00 48.78 93 SER A C 1
ATOM 738 O O . SER A 1 93 ? 7.654 20.564 -2.644 1.00 48.78 93 SER A O 1
ATOM 740 N N . LEU A 1 94 ? 8.453 19.918 -4.620 1.00 47.38 94 LEU A N 1
ATOM 741 C CA . LEU A 1 94 ? 8.277 21.221 -5.271 1.00 47.38 94 LEU A CA 1
ATOM 742 C C . LEU A 1 94 ? 7.350 21.216 -6.493 1.00 47.38 94 LEU A C 1
ATOM 744 O O . LEU A 1 94 ? 7.014 22.300 -6.953 1.00 47.38 94 LEU A O 1
ATOM 748 N N . ASN A 1 95 ? 6.890 20.059 -6.989 1.00 46.88 95 ASN A N 1
ATOM 749 C CA . ASN A 1 95 ? 6.005 19.998 -8.159 1.00 46.88 95 ASN A CA 1
ATOM 750 C C . ASN A 1 95 ? 4.764 19.117 -7.931 1.00 46.88 95 ASN A C 1
ATOM 752 O O . ASN A 1 95 ? 4.841 18.039 -7.346 1.00 46.88 95 ASN A O 1
ATOM 756 N N . ASP A 1 96 ? 3.650 19.563 -8.512 1.00 50.56 96 ASP A N 1
ATOM 757 C CA . ASP A 1 96 ? 2.309 18.947 -8.574 1.00 50.56 96 ASP A CA 1
ATOM 758 C C . ASP A 1 96 ? 2.296 17.469 -9.057 1.00 50.56 96 ASP A C 1
ATOM 760 O O . ASP A 1 96 ? 1.347 16.725 -8.831 1.00 50.56 96 ASP A O 1
ATOM 764 N N . GLY A 1 97 ? 3.392 16.991 -9.664 1.00 57.06 97 GLY A N 1
ATOM 765 C CA . GLY A 1 97 ? 3.563 15.610 -10.148 1.00 57.06 97 GLY A CA 1
ATOM 766 C C . GLY A 1 97 ? 3.758 14.540 -9.064 1.00 57.06 97 GLY A C 1
ATOM 767 O O . GLY A 1 97 ? 3.603 13.348 -9.340 1.00 57.06 97 GLY A O 1
ATOM 768 N N . GLY A 1 98 ? 4.034 14.938 -7.817 1.00 76.56 98 GLY A N 1
ATOM 769 C CA . GLY A 1 98 ? 4.280 13.992 -6.727 1.00 76.56 98 GLY A CA 1
ATOM 770 C C . GLY A 1 98 ? 3.065 13.129 -6.360 1.00 76.56 98 GLY A C 1
ATOM 771 O O . GLY A 1 98 ? 3.241 11.989 -5.924 1.00 76.56 98 GLY A O 1
ATOM 772 N N . TYR A 1 99 ? 1.840 13.634 -6.553 1.00 86.62 99 TYR A N 1
ATOM 773 C CA . TYR A 1 99 ? 0.623 12.923 -6.154 1.00 86.62 99 TYR A CA 1
ATOM 774 C C . TYR A 1 99 ? 0.358 11.673 -7.000 1.00 86.62 99 TYR A C 1
ATOM 776 O O . TYR A 1 99 ? 0.267 10.582 -6.438 1.00 86.62 99 TYR A O 1
ATOM 784 N N . GLU A 1 100 ? 0.256 11.801 -8.329 1.00 90.12 100 GLU A N 1
ATOM 785 C CA . GLU A 1 100 ? -0.067 10.662 -9.209 1.00 90.12 100 GLU A CA 1
ATOM 786 C C . GLU A 1 100 ? 1.016 9.579 -9.149 1.00 90.12 100 GLU A C 1
ATOM 788 O O . GLU A 1 100 ? 0.713 8.386 -9.162 1.00 90.12 100 GLU A O 1
ATOM 793 N N . TYR A 1 101 ? 2.278 9.972 -8.968 1.00 89.44 101 TYR A N 1
ATOM 794 C CA . TYR A 1 101 ? 3.363 9.023 -8.755 1.00 89.44 101 TYR A CA 1
ATOM 795 C C . TYR A 1 101 ? 3.245 8.271 -7.418 1.00 89.44 101 TYR A C 1
ATOM 797 O O . TYR A 1 101 ? 3.283 7.037 -7.404 1.00 89.44 101 TYR A O 1
ATOM 805 N N . LYS A 1 102 ? 3.026 8.976 -6.294 1.00 91.56 102 LYS A N 1
ATOM 806 C CA . LYS A 1 102 ? 2.771 8.332 -4.989 1.00 91.56 102 LYS A CA 1
ATOM 807 C C . LYS A 1 102 ? 1.533 7.430 -5.052 1.00 91.56 102 LYS A C 1
ATOM 809 O O . LYS A 1 102 ? 1.559 6.320 -4.523 1.00 91.56 102 LYS A O 1
ATOM 814 N N . LYS A 1 103 ? 0.471 7.873 -5.729 1.00 94.25 103 LYS A N 1
ATOM 815 C CA . LYS A 1 103 ? -0.762 7.110 -5.949 1.00 94.25 103 LYS A CA 1
ATOM 816 C C . LYS A 1 103 ? -0.499 5.808 -6.701 1.00 94.25 103 LYS A C 1
ATOM 818 O O . LYS A 1 103 ? -0.897 4.760 -6.203 1.00 94.25 103 LYS A O 1
ATOM 823 N N . ALA A 1 104 ? 0.225 5.849 -7.822 1.00 95.19 104 ALA A N 1
ATOM 824 C CA . ALA A 1 104 ? 0.575 4.653 -8.590 1.00 95.19 104 ALA A CA 1
ATOM 825 C C . ALA A 1 104 ? 1.336 3.623 -7.736 1.00 95.19 104 ALA A C 1
ATOM 827 O O . ALA A 1 104 ? 1.054 2.421 -7.797 1.00 95.19 104 ALA A O 1
ATOM 828 N N . ILE A 1 105 ? 2.264 4.081 -6.886 1.00 95.62 105 ILE A N 1
ATOM 829 C CA . ILE A 1 105 ? 3.005 3.194 -5.978 1.00 95.62 105 ILE A CA 1
ATOM 830 C C . ILE A 1 105 ? 2.085 2.603 -4.908 1.00 95.62 105 ILE A C 1
ATOM 832 O O . ILE A 1 105 ? 2.103 1.390 -4.697 1.00 95.62 105 ILE A O 1
ATOM 836 N N . VAL A 1 106 ? 1.270 3.430 -4.245 1.00 96.81 106 VAL A N 1
ATOM 837 C CA . VAL A 1 106 ? 0.329 2.972 -3.211 1.00 96.81 106 VAL A CA 1
ATOM 838 C C . VAL A 1 106 ? -0.646 1.948 -3.791 1.00 96.81 106 VAL A C 1
ATOM 840 O O . VAL A 1 106 ? -0.821 0.883 -3.205 1.00 96.81 106 VAL A O 1
ATOM 843 N N . GLU A 1 107 ? -1.235 2.211 -4.957 1.00 96.75 107 GLU A N 1
ATOM 844 C CA . GLU A 1 107 ? -2.136 1.271 -5.634 1.00 96.75 107 GLU A CA 1
ATOM 845 C C . GLU A 1 107 ? -1.439 -0.035 -6.025 1.00 96.75 107 GLU A C 1
ATOM 847 O O . GLU A 1 107 ? -2.033 -1.110 -5.916 1.00 96.75 107 GLU A O 1
ATOM 852 N N . THR A 1 108 ? -0.170 0.038 -6.424 1.00 97.25 108 THR A N 1
ATOM 853 C CA . THR A 1 108 ? 0.641 -1.145 -6.721 1.00 97.25 108 THR A CA 1
ATOM 854 C C . 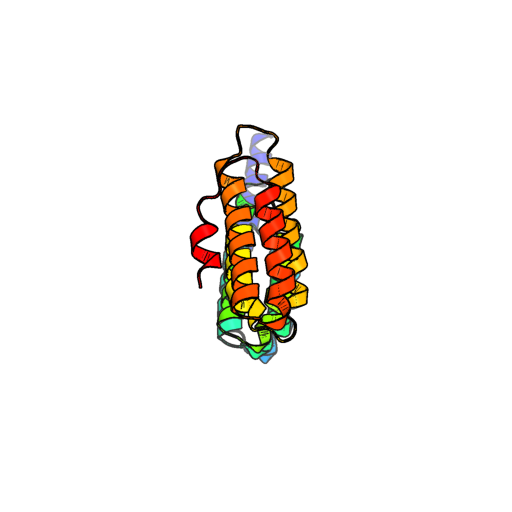THR A 1 108 ? 0.905 -1.975 -5.467 1.00 97.25 108 THR A C 1
ATOM 856 O O . THR A 1 108 ? 0.694 -3.186 -5.491 1.00 97.25 108 THR A O 1
ATOM 859 N N . ILE A 1 109 ? 1.303 -1.352 -4.352 1.00 97.69 109 ILE A N 1
ATOM 860 C CA . ILE A 1 109 ? 1.512 -2.057 -3.078 1.00 97.69 109 ILE A CA 1
ATOM 861 C C . ILE A 1 109 ? 0.202 -2.687 -2.591 1.00 97.69 109 ILE A C 1
ATOM 863 O O . ILE A 1 109 ? 0.209 -3.842 -2.169 1.00 97.69 109 ILE A O 1
ATOM 867 N N . ILE A 1 110 ? -0.920 -1.962 -2.687 1.00 97.12 110 ILE A N 1
ATOM 868 C CA . ILE A 1 110 ? -2.249 -2.479 -2.329 1.00 97.12 110 ILE A CA 1
ATOM 869 C C . ILE A 1 110 ? -2.564 -3.746 -3.131 1.00 97.12 110 ILE A C 1
ATOM 871 O O . ILE A 1 110 ? -2.912 -4.757 -2.528 1.00 97.12 110 ILE A O 1
ATOM 875 N N . ALA A 1 111 ? -2.389 -3.720 -4.454 1.00 96.69 111 ALA A N 1
ATOM 876 C CA . ALA A 1 111 ? -2.664 -4.885 -5.293 1.00 96.69 111 ALA A CA 1
ATOM 877 C C . ALA A 1 111 ? -1.783 -6.086 -4.933 1.00 96.69 111 ALA A C 1
ATOM 879 O O . ALA A 1 111 ? -2.285 -7.194 -4.785 1.00 96.69 111 ALA A O 1
ATOM 880 N N . ILE A 1 112 ? -0.487 -5.863 -4.686 1.00 96.06 112 ILE A N 1
ATOM 881 C CA . ILE A 1 112 ? 0.422 -6.937 -4.262 1.00 96.06 112 ILE A CA 1
ATOM 882 C C . ILE A 1 112 ? -0.033 -7.548 -2.927 1.00 96.06 112 ILE A C 1
ATOM 884 O O . ILE A 1 112 ? 0.007 -8.763 -2.763 1.00 96.06 112 ILE A O 1
ATOM 888 N N . VAL A 1 113 ? -0.472 -6.724 -1.971 1.00 96.38 113 VAL A N 1
ATOM 889 C CA . VAL A 1 113 ? -0.965 -7.179 -0.658 1.00 96.38 113 VAL A CA 1
ATOM 890 C C . VAL A 1 113 ? -2.281 -7.956 -0.766 1.00 96.38 113 VAL A C 1
ATOM 892 O O . VAL A 1 113 ? -2.499 -8.903 -0.005 1.00 96.38 113 VAL A O 1
ATOM 895 N N . GLU A 1 114 ? -3.169 -7.547 -1.671 1.00 94.38 114 GLU A N 1
ATOM 896 C CA . GLU A 1 114 ? -4.460 -8.200 -1.907 1.00 94.38 114 GLU A CA 1
ATOM 897 C C . GLU A 1 114 ? -4.300 -9.550 -2.620 1.00 94.38 114 GLU A C 1
ATOM 899 O O . GLU A 1 114 ? -4.998 -10.505 -2.280 1.00 94.38 114 GLU A O 1
ATOM 904 N N . GLU A 1 115 ? -3.366 -9.642 -3.567 1.00 93.81 115 GLU A N 1
ATOM 905 C CA . GLU A 1 115 ? -3.159 -10.822 -4.413 1.00 93.81 115 GLU A CA 1
ATOM 906 C C . GLU A 1 115 ? -2.174 -11.838 -3.812 1.00 93.81 115 GLU A C 1
ATOM 908 O O . GLU A 1 115 ? -2.256 -13.027 -4.121 1.00 93.81 115 GLU A O 1
ATOM 913 N N . ASN A 1 116 ? -1.252 -11.404 -2.943 1.00 94.44 116 ASN A N 1
ATOM 914 C CA . ASN A 1 116 ? -0.215 -12.259 -2.368 1.00 94.44 116 ASN A CA 1
ATOM 915 C C . ASN A 1 116 ? -0.216 -12.233 -0.820 1.00 94.44 116 ASN A C 1
ATOM 917 O O . ASN A 1 116 ? 0.285 -11.278 -0.213 1.00 94.44 116 ASN A O 1
ATOM 921 N N . PRO A 1 117 ? -0.690 -13.309 -0.157 1.00 93.62 117 PRO A N 1
ATOM 922 C CA . PRO A 1 117 ? -0.656 -13.439 1.300 1.00 93.62 117 PRO A CA 1
ATOM 923 C C . PRO A 1 117 ? 0.745 -13.305 1.913 1.00 93.62 117 PRO A C 1
ATOM 925 O O . PRO A 1 117 ? 0.878 -12.674 2.961 1.00 93.62 117 PRO A O 1
ATOM 928 N N . ASP A 1 118 ? 1.787 -13.818 1.248 1.00 94.25 118 ASP A N 1
ATOM 929 C CA . ASP A 1 118 ? 3.172 -13.780 1.747 1.00 94.25 118 ASP A CA 1
ATOM 930 C C . ASP A 1 118 ? 3.726 -12.347 1.773 1.00 94.25 118 ASP A C 1
ATOM 932 O O . ASP A 1 118 ? 4.574 -11.991 2.595 1.00 94.25 118 ASP A O 1
ATOM 936 N N . ALA A 1 119 ? 3.207 -11.480 0.899 1.00 95.50 119 ALA A N 1
ATOM 937 C CA . ALA A 1 119 ? 3.580 -10.074 0.835 1.00 95.50 119 ALA A CA 1
ATOM 938 C C . ALA A 1 119 ? 2.808 -9.192 1.828 1.00 95.50 119 ALA A C 1
ATOM 940 O O . ALA A 1 119 ? 3.200 -8.042 2.046 1.00 95.50 119 ALA A O 1
ATOM 941 N N . LYS A 1 120 ? 1.733 -9.708 2.439 1.00 95.00 120 LYS A N 1
ATOM 942 C CA . LYS A 1 120 ? 0.776 -8.926 3.233 1.00 95.00 120 LYS A CA 1
ATOM 943 C C . LYS A 1 120 ? 1.432 -8.199 4.398 1.00 95.00 120 LYS A C 1
ATOM 945 O O . LYS A 1 120 ? 1.308 -6.983 4.505 1.00 95.00 120 LYS A O 1
ATOM 950 N N . THR A 1 121 ? 2.171 -8.918 5.239 1.00 94.56 121 THR A N 1
ATOM 951 C CA . THR A 1 121 ? 2.807 -8.336 6.431 1.00 94.56 121 THR A CA 1
ATOM 952 C C . THR A 1 121 ? 3.784 -7.220 6.058 1.00 94.56 121 THR A C 1
ATOM 954 O O . THR A 1 121 ? 3.713 -6.130 6.625 1.00 94.56 121 THR A O 1
ATOM 957 N N . ALA A 1 122 ? 4.648 -7.459 5.065 1.00 95.00 122 ALA A N 1
ATOM 958 C CA . ALA A 1 122 ? 5.641 -6.484 4.615 1.00 95.00 122 ALA A CA 1
ATOM 959 C C . ALA A 1 122 ? 4.996 -5.260 3.942 1.00 95.00 122 ALA A C 1
ATOM 961 O O . ALA A 1 122 ? 5.351 -4.124 4.250 1.00 95.00 122 ALA A O 1
ATOM 962 N N . GLY A 1 123 ? 4.016 -5.474 3.060 1.00 96.69 123 GLY A N 1
ATOM 963 C CA . GLY A 1 123 ? 3.332 -4.383 2.367 1.00 96.69 123 GLY A CA 1
ATOM 964 C C . GLY A 1 123 ? 2.531 -3.493 3.318 1.00 96.69 123 GLY A C 1
ATOM 965 O O . GLY A 1 123 ? 2.636 -2.271 3.243 1.00 96.69 123 GLY A O 1
ATOM 966 N N . LEU A 1 124 ? 1.797 -4.082 4.271 1.00 97.31 124 LEU A N 1
ATOM 967 C CA . LEU A 1 124 ? 1.068 -3.310 5.283 1.00 97.31 124 LEU A CA 1
ATOM 968 C C . LEU A 1 124 ? 2.017 -2.519 6.195 1.00 97.31 124 LEU A C 1
ATOM 970 O O . LEU A 1 124 ? 1.690 -1.392 6.553 1.00 97.31 124 LEU A O 1
ATOM 974 N N . ALA A 1 125 ? 3.191 -3.062 6.539 1.00 95.88 125 ALA A N 1
ATOM 975 C CA . ALA A 1 125 ? 4.190 -2.345 7.334 1.00 95.88 125 ALA A CA 1
ATOM 976 C C . ALA A 1 125 ? 4.699 -1.085 6.612 1.00 95.88 125 ALA A C 1
ATOM 978 O O . ALA A 1 125 ? 4.662 0.007 7.177 1.00 95.88 125 ALA A O 1
ATOM 979 N N . HIS A 1 126 ? 5.069 -1.202 5.332 1.00 95.75 126 HIS A N 1
ATOM 980 C CA . HIS A 1 126 ? 5.508 -0.046 4.546 1.00 95.75 126 HIS A CA 1
ATOM 981 C C . HIS A 1 126 ? 4.411 1.009 4.365 1.00 95.75 126 HIS A C 1
ATOM 983 O O . HIS A 1 126 ? 4.702 2.204 4.411 1.00 95.75 126 HIS A O 1
ATOM 989 N N . LEU A 1 127 ? 3.159 0.581 4.182 1.00 96.88 127 LEU A N 1
ATOM 990 C CA . LEU A 1 127 ? 2.017 1.490 4.100 1.00 96.88 127 LEU A CA 1
ATOM 991 C C . LEU A 1 127 ? 1.718 2.178 5.440 1.00 96.88 127 LEU A C 1
ATOM 993 O O . LEU A 1 127 ? 1.316 3.339 5.436 1.00 96.88 127 LEU A O 1
ATOM 997 N N . CYS A 1 128 ? 1.933 1.500 6.570 1.00 96.00 128 CYS A N 1
ATOM 998 C CA . CYS A 1 128 ? 1.827 2.107 7.897 1.00 96.00 128 CYS A CA 1
ATOM 999 C C . CYS A 1 128 ? 2.845 3.222 8.103 1.00 96.00 128 CYS A C 1
ATOM 1001 O O . CYS A 1 128 ? 2.454 4.310 8.507 1.00 96.00 128 CYS A O 1
ATOM 1003 N N . GLU A 1 129 ? 4.110 2.978 7.768 1.00 92.69 129 GLU A N 1
ATOM 1004 C CA . GLU A 1 129 ? 5.145 4.014 7.848 1.00 92.69 129 GLU A CA 1
ATOM 1005 C C . GLU A 1 129 ? 4.837 5.184 6.901 1.00 92.69 129 GLU A C 1
ATOM 1007 O O . GLU A 1 129 ? 5.027 6.341 7.254 1.00 92.69 129 GLU A O 1
ATOM 1012 N N . PHE A 1 130 ? 4.289 4.911 5.710 1.00 92.62 130 PHE A N 1
ATOM 1013 C CA . PHE A 1 130 ? 3.886 5.969 4.781 1.00 92.62 130 PHE A CA 1
ATOM 1014 C C . PHE A 1 130 ? 2.791 6.882 5.348 1.00 92.62 130 PHE A C 1
ATOM 1016 O O . PHE A 1 130 ? 2.862 8.093 5.155 1.00 92.62 130 PHE A O 1
ATOM 1023 N N . ILE A 1 131 ? 1.768 6.337 6.021 1.00 92.25 131 ILE A N 1
ATOM 1024 C CA . ILE A 1 131 ? 0.651 7.164 6.504 1.00 92.25 131 ILE A CA 1
ATOM 1025 C C . ILE A 1 131 ? 1.009 8.064 7.683 1.00 92.25 131 ILE A C 1
ATOM 1027 O O . ILE A 1 131 ? 0.257 9.009 7.909 1.00 92.25 131 ILE A O 1
ATOM 1031 N N . GLU A 1 132 ? 2.106 7.804 8.403 1.00 88.25 132 GLU A N 1
ATOM 1032 C CA . GLU A 1 132 ? 2.561 8.649 9.519 1.00 88.25 132 GLU A CA 1
ATOM 1033 C C . GLU A 1 132 ? 2.877 10.073 9.053 1.00 88.25 132 GLU A C 1
ATOM 1035 O O . GLU A 1 132 ? 2.365 11.029 9.633 1.00 88.25 132 GLU A O 1
ATOM 1040 N N . ASP A 1 133 ? 3.604 10.194 7.940 1.00 83.81 133 ASP A N 1
ATOM 1041 C CA . ASP A 1 133 ? 4.035 11.472 7.360 1.00 83.81 133 ASP A CA 1
ATOM 1042 C C . ASP A 1 133 ? 3.266 11.830 6.071 1.00 83.81 133 ASP A C 1
ATOM 1044 O O . ASP A 1 133 ? 3.671 12.695 5.291 1.00 83.81 133 ASP A O 1
ATOM 1048 N N . CYS A 1 134 ? 2.145 11.152 5.796 1.00 85.94 134 CYS A N 1
ATOM 1049 C CA . CYS A 1 134 ? 1.388 11.374 4.567 1.00 85.94 134 CYS A CA 1
ATOM 1050 C C . CYS A 1 134 ? 0.633 12.711 4.596 1.00 85.94 134 CYS A C 1
ATOM 1052 O O . CYS A 1 134 ? -0.343 12.887 5.329 1.00 85.94 134 CYS A O 1
ATOM 1054 N N . GLU A 1 135 ? 1.037 13.615 3.708 1.00 82.88 135 GLU A N 1
ATOM 1055 C CA . GLU A 1 135 ? 0.396 14.915 3.462 1.00 82.88 135 GLU A CA 1
ATOM 1056 C C . GLU A 1 135 ? -0.883 14.837 2.600 1.00 82.88 135 GLU A C 1
ATOM 1058 O O . GLU A 1 135 ? -1.660 15.789 2.555 1.00 82.88 135 GLU A O 1
ATOM 1063 N N . HIS A 1 136 ? -1.117 13.706 1.921 1.00 86.50 136 HIS A N 1
ATOM 1064 C CA . HIS A 1 136 ? -2.216 13.532 0.970 1.00 86.50 136 HIS A CA 1
ATOM 1065 C C . HIS A 1 136 ? -3.405 12.804 1.611 1.00 86.50 136 HIS A C 1
ATOM 1067 O O . HIS A 1 136 ? -3.404 11.575 1.732 1.00 86.50 136 HIS A O 1
ATOM 1073 N N . ASP A 1 137 ? -4.457 13.551 1.955 1.00 88.06 137 ASP A N 1
ATOM 1074 C CA . ASP A 1 137 ? -5.656 13.035 2.638 1.00 88.06 137 ASP A CA 1
ATOM 1075 C C . ASP A 1 137 ? -6.304 11.848 1.892 1.00 88.06 137 ASP A C 1
ATOM 1077 O O . ASP A 1 137 ? -6.704 10.860 2.512 1.00 88.06 137 ASP A O 1
ATOM 1081 N N . SER A 1 138 ? -6.357 11.890 0.556 1.00 90.62 138 SER A N 1
ATOM 1082 C CA . SER A 1 138 ? -6.945 10.820 -0.264 1.00 90.62 138 SER A CA 1
ATOM 1083 C C . SER A 1 138 ? -6.130 9.520 -0.231 1.00 90.62 138 SER A C 1
ATOM 1085 O O . SER A 1 138 ? -6.710 8.438 -0.105 1.00 90.62 138 SER A O 1
ATOM 1087 N N . LEU A 1 139 ? -4.793 9.603 -0.267 1.00 93.19 139 LEU A N 1
ATOM 1088 C CA . LEU A 1 139 ? -3.919 8.428 -0.153 1.00 93.19 139 LEU A CA 1
ATOM 1089 C C . LEU A 1 139 ? -3.961 7.849 1.259 1.00 93.19 139 LEU A C 1
ATOM 1091 O O . LEU A 1 139 ? -4.096 6.636 1.416 1.00 93.19 139 LEU A O 1
ATOM 1095 N N . ALA A 1 140 ? -3.919 8.706 2.283 1.00 92.88 140 ALA A N 1
ATOM 1096 C CA . ALA A 1 140 ? -4.042 8.278 3.672 1.00 92.88 140 ALA A CA 1
ATOM 1097 C C . ALA A 1 140 ? -5.372 7.546 3.910 1.00 92.88 140 ALA A C 1
ATOM 1099 O O . ALA A 1 140 ? -5.381 6.438 4.440 1.00 92.88 140 ALA A O 1
ATOM 1100 N N . THR A 1 141 ? -6.486 8.113 3.438 1.00 94.06 141 THR A N 1
ATOM 1101 C CA . THR A 1 141 ? -7.825 7.502 3.511 1.00 94.06 141 THR A CA 1
ATOM 1102 C C . THR A 1 141 ? -7.851 6.129 2.839 1.00 94.06 141 THR A C 1
ATOM 1104 O O . THR A 1 141 ? -8.335 5.151 3.416 1.00 94.06 141 THR A O 1
ATOM 1107 N N . ARG A 1 142 ? -7.277 6.021 1.633 1.00 96.12 142 ARG A N 1
ATOM 1108 C CA . ARG A 1 142 ? -7.209 4.757 0.890 1.00 96.12 142 ARG A CA 1
ATOM 1109 C C . ARG A 1 142 ? -6.431 3.683 1.652 1.00 96.12 142 ARG A C 1
ATOM 1111 O O . ARG A 1 142 ? -6.902 2.549 1.746 1.00 96.12 142 ARG A O 1
ATOM 1118 N N . VAL A 1 143 ? -5.280 4.037 2.222 1.00 97.12 143 VAL A N 1
ATOM 1119 C CA . VAL A 1 143 ? -4.465 3.114 3.023 1.00 97.12 143 VAL A CA 1
ATOM 1120 C C . VAL A 1 143 ? -5.175 2.724 4.319 1.00 97.12 143 VAL A C 1
ATOM 1122 O O . VAL A 1 143 ? -5.207 1.544 4.654 1.00 97.12 143 VAL A O 1
ATOM 1125 N N . LEU A 1 144 ? -5.814 3.662 5.021 1.00 96.75 144 LEU A N 1
ATOM 1126 C CA . LEU A 1 144 ? -6.582 3.374 6.239 1.00 96.75 144 LEU A CA 1
ATOM 1127 C C . LEU A 1 144 ? -7.718 2.375 5.976 1.00 96.75 144 LEU A C 1
ATOM 1129 O O . LEU A 1 144 ? -7.926 1.446 6.760 1.00 96.75 144 LEU A O 1
ATOM 1133 N N . HIS A 1 145 ? -8.419 2.506 4.847 1.00 96.75 145 HIS A N 1
ATOM 1134 C CA . HIS A 1 145 ? -9.428 1.528 4.443 1.00 96.75 145 HIS A CA 1
ATOM 1135 C C . HIS A 1 145 ? -8.842 0.139 4.172 1.00 96.75 145 HIS A C 1
ATOM 1137 O O . HIS A 1 145 ? -9.459 -0.852 4.581 1.00 96.75 145 HIS A O 1
ATOM 1143 N N . LEU A 1 146 ? -7.669 0.057 3.529 1.00 97.62 146 LEU A N 1
ATOM 1144 C CA . LEU A 1 146 ? -6.960 -1.211 3.353 1.00 97.62 146 LEU A CA 1
ATOM 1145 C C . LEU A 1 146 ? -6.577 -1.809 4.712 1.00 97.62 146 LEU A C 1
ATOM 1147 O O . LEU A 1 146 ? -6.893 -2.971 4.960 1.00 97.62 146 LEU A O 1
ATOM 1151 N N . LEU A 1 147 ? -5.953 -1.024 5.598 1.00 97.69 147 LEU A N 1
ATOM 1152 C CA . LEU A 1 147 ? -5.541 -1.467 6.932 1.00 97.69 147 LEU A CA 1
ATOM 1153 C C . LEU A 1 147 ? -6.732 -2.030 7.706 1.00 97.69 147 LEU A C 1
ATOM 1155 O O . LEU A 1 147 ? -6.664 -3.153 8.187 1.00 97.69 147 LEU A O 1
ATOM 1159 N N . GLY A 1 148 ? -7.863 -1.324 7.743 1.00 96.50 148 GLY A N 1
ATOM 1160 C CA . GLY A 1 148 ? -9.069 -1.818 8.410 1.00 96.50 148 GLY A CA 1
ATOM 1161 C C . GLY A 1 148 ? -9.611 -3.138 7.846 1.00 96.50 148 GLY A C 1
ATOM 1162 O O . GLY A 1 148 ? -10.317 -3.854 8.551 1.00 96.50 148 GLY A O 1
ATOM 1163 N N . ARG A 1 149 ? -9.320 -3.477 6.583 1.00 95.88 149 ARG A N 1
ATOM 1164 C CA . ARG A 1 149 ? -9.776 -4.726 5.955 1.00 95.88 149 ARG A CA 1
ATOM 1165 C C . ARG A 1 149 ? -8.762 -5.865 6.078 1.00 95.88 149 ARG A C 1
ATOM 1167 O O . ARG A 1 149 ? -9.175 -6.999 6.295 1.00 95.88 149 ARG A O 1
ATOM 1174 N N . GLU A 1 150 ? -7.471 -5.588 5.914 1.00 96.81 150 GLU A N 1
ATOM 1175 C CA . GLU A 1 150 ? -6.433 -6.623 5.806 1.00 96.81 150 GLU A CA 1
ATOM 1176 C C . GLU A 1 150 ? -5.595 -6.801 7.074 1.00 96.81 150 GLU A C 1
ATOM 1178 O O . GLU A 1 150 ? -5.205 -7.925 7.380 1.00 96.81 150 GLU A O 1
ATOM 1183 N N . ALA A 1 151 ? -5.353 -5.743 7.851 1.00 96.50 151 ALA A N 1
ATOM 1184 C CA . ALA A 1 151 ? -4.515 -5.832 9.045 1.00 96.50 151 ALA A CA 1
ATOM 1185 C C . ALA A 1 151 ? -5.127 -6.662 10.200 1.00 96.50 151 ALA A C 1
ATOM 1187 O O . ALA A 1 151 ? -4.364 -7.390 10.840 1.00 96.50 151 ALA A O 1
ATOM 1188 N N . PRO A 1 152 ? -6.461 -6.690 10.436 1.00 95.94 152 PRO A N 1
ATOM 1189 C CA . PRO A 1 152 ? -7.078 -7.614 11.397 1.00 95.94 152 PRO A CA 1
ATOM 1190 C C . PRO A 1 152 ? -6.809 -9.098 11.118 1.00 95.94 152 PRO A C 1
ATOM 1192 O O . PRO A 1 152 ? -6.872 -9.913 12.031 1.00 95.94 152 PRO A O 1
ATOM 1195 N N . LYS A 1 153 ? -6.499 -9.447 9.863 1.00 93.75 153 LYS A N 1
ATOM 1196 C CA . LYS A 1 153 ? -6.235 -10.824 9.416 1.00 93.75 153 LYS A CA 1
ATOM 1197 C C . LYS A 1 153 ? -4.764 -11.229 9.551 1.00 93.75 153 LYS A C 1
ATOM 1199 O O . LYS A 1 153 ? -4.404 -12.347 9.192 1.00 93.75 153 LYS A O 1
ATOM 1204 N N . THR A 1 154 ? -3.894 -10.312 9.969 1.00 94.38 154 THR A N 1
ATOM 1205 C CA . THR A 1 154 ? -2.464 -10.598 10.149 1.00 94.38 154 THR A CA 1
ATOM 1206 C C . THR A 1 154 ? -2.215 -11.334 11.468 1.00 94.38 154 THR A C 1
ATOM 1208 O O . THR A 1 154 ? -3.056 -11.271 12.362 1.00 94.38 154 THR A O 1
ATOM 1211 N N . PRO A 1 155 ? -1.054 -11.993 11.642 1.00 92.81 155 PRO A N 1
ATOM 1212 C CA . PRO A 1 155 ? -0.725 -12.665 12.900 1.00 92.81 155 PRO A CA 1
ATOM 1213 C C . PRO A 1 155 ? -0.665 -11.727 14.115 1.00 92.81 155 PRO A C 1
ATOM 1215 O O . PRO A 1 155 ? -0.977 -12.149 15.220 1.00 92.81 155 PRO A O 1
ATOM 1218 N N . ASN A 1 156 ? -0.300 -10.452 13.912 1.00 93.88 156 ASN A N 1
ATOM 1219 C CA . ASN A 1 156 ? -0.129 -9.462 14.983 1.00 93.88 156 ASN A CA 1
ATOM 1220 C C . ASN A 1 156 ? -0.924 -8.164 14.711 1.00 93.88 156 ASN A C 1
ATOM 1222 O O . ASN A 1 156 ? -0.313 -7.109 14.485 1.00 93.88 156 ASN A O 1
ATOM 1226 N N . PRO A 1 157 ? -2.273 -8.187 14.758 1.00 95.00 157 PRO A N 1
ATOM 1227 C CA . PRO A 1 157 ? -3.095 -7.028 14.407 1.00 95.00 157 PRO A CA 1
ATOM 1228 C C . PRO A 1 157 ? -2.866 -5.811 15.317 1.00 95.00 157 PRO A C 1
ATOM 1230 O O . PRO A 1 157 ? -2.906 -4.668 14.864 1.00 95.00 157 PRO A O 1
ATOM 1233 N N . SER A 1 158 ? -2.575 -6.031 16.600 1.00 95.38 158 SER A N 1
ATOM 1234 C CA . SER A 1 158 ? -2.368 -4.958 17.584 1.00 95.38 158 SER A CA 1
ATOM 1235 C C . SER A 1 158 ? -1.284 -3.954 17.177 1.00 95.38 158 SER A C 1
ATOM 1237 O O . SER A 1 158 ? -1.414 -2.764 17.465 1.00 95.38 158 SER A O 1
ATOM 1239 N N . SER A 1 159 ? -0.255 -4.406 16.450 1.00 95.19 159 SER A N 1
ATOM 1240 C CA . SER A 1 159 ? 0.855 -3.564 15.989 1.00 95.19 159 SER A CA 1
ATOM 1241 C C . SER A 1 159 ? 0.411 -2.410 15.077 1.00 95.19 159 SER A C 1
ATOM 1243 O O . SER A 1 159 ? 1.017 -1.339 15.100 1.00 95.19 159 SER A O 1
ATOM 1245 N N . TYR A 1 160 ? -0.690 -2.584 14.339 1.00 96.31 160 TYR A N 1
ATOM 1246 C CA . TYR A 1 160 ? -1.200 -1.610 13.373 1.00 96.31 160 TYR A CA 1
ATOM 1247 C C . TYR A 1 160 ? -2.052 -0.502 14.014 1.00 96.31 160 TYR A C 1
ATOM 1249 O O . TYR A 1 160 ? -2.165 0.595 13.463 1.00 96.31 160 TYR A O 1
ATOM 1257 N N . ILE A 1 161 ? -2.630 -0.759 15.195 1.00 94.94 161 ILE A N 1
ATOM 1258 C CA . ILE A 1 161 ? -3.580 0.146 15.864 1.00 94.94 161 ILE A CA 1
ATOM 1259 C C . ILE A 1 161 ? -2.953 1.517 16.126 1.00 94.94 161 ILE A C 1
ATOM 1261 O O . ILE A 1 161 ? -3.616 2.534 15.918 1.00 94.94 161 ILE A O 1
ATOM 1265 N N . ARG A 1 162 ? -1.677 1.563 16.537 1.00 93.88 162 ARG A N 1
ATOM 1266 C CA . ARG A 1 162 ? -0.994 2.827 16.858 1.00 93.88 162 ARG A CA 1
ATOM 1267 C C . ARG A 1 162 ? -0.957 3.780 15.661 1.00 93.88 162 ARG A C 1
ATOM 1269 O O . ARG A 1 162 ? -1.250 4.958 15.816 1.00 93.88 162 ARG A O 1
ATOM 1276 N N . PHE A 1 163 ? -0.665 3.260 14.468 1.00 94.00 163 PHE A N 1
ATOM 1277 C CA . PHE A 1 163 ? -0.534 4.072 13.257 1.00 94.00 163 PHE A CA 1
ATOM 1278 C C . PHE A 1 163 ? -1.894 4.657 12.859 1.00 94.00 163 PHE A C 1
ATOM 1280 O O . PHE A 1 163 ? -2.003 5.831 12.514 1.00 94.00 163 PHE A O 1
ATOM 1287 N N . ILE A 1 164 ? -2.954 3.851 12.987 1.00 94.12 164 ILE A N 1
ATOM 1288 C CA . ILE A 1 164 ? -4.332 4.266 12.702 1.00 94.12 164 ILE A CA 1
ATOM 1289 C C . ILE A 1 164 ? -4.798 5.322 13.715 1.00 94.12 164 ILE A C 1
ATOM 1291 O O . ILE A 1 164 ? -5.331 6.359 13.324 1.00 94.12 164 ILE A O 1
ATOM 1295 N N . TYR A 1 165 ? -4.585 5.086 15.012 1.00 91.12 165 TYR A N 1
ATOM 1296 C CA . TYR A 1 165 ? -5.029 5.998 16.068 1.00 91.12 165 TYR A CA 1
ATOM 1297 C C . TYR A 1 165 ? -4.271 7.332 16.046 1.00 91.12 165 TYR A C 1
ATOM 1299 O O . TYR A 1 165 ? -4.884 8.385 16.203 1.00 91.12 165 TYR A O 1
ATOM 1307 N N . ASN A 1 166 ? -2.968 7.321 15.755 1.00 90.25 166 ASN A N 1
ATOM 1308 C CA . ASN A 1 166 ? -2.193 8.552 15.599 1.00 90.25 166 ASN A CA 1
ATOM 1309 C C . ASN A 1 166 ? -2.761 9.446 14.483 1.00 90.25 166 ASN A C 1
ATOM 1311 O O . ASN A 1 166 ? -2.819 10.664 14.652 1.00 90.25 166 ASN A O 1
ATOM 1315 N N . ARG A 1 167 ? -3.270 8.869 13.381 1.00 89.06 167 ARG A N 1
ATOM 1316 C CA . ARG A 1 167 ? -3.952 9.653 12.334 1.00 89.06 167 ARG A CA 1
ATOM 1317 C C . ARG A 1 167 ? -5.282 10.249 12.783 1.00 89.06 167 ARG A C 1
ATOM 1319 O O . ARG A 1 167 ? -5.637 11.300 12.265 1.00 89.06 167 ARG A O 1
ATOM 1326 N N . VAL A 1 168 ? -5.978 9.652 13.754 1.00 82.69 168 VAL A N 1
ATOM 1327 C CA . VAL A 1 168 ? -7.155 10.281 14.379 1.00 82.69 168 VAL A CA 1
ATOM 1328 C C . VAL A 1 168 ? -6.740 11.539 15.142 1.00 82.69 168 VAL A C 1
ATOM 1330 O O . VAL A 1 168 ? -7.309 12.601 14.908 1.00 82.69 168 VAL A O 1
ATOM 1333 N N . ILE A 1 169 ? -5.721 11.438 16.001 1.00 79.31 169 ILE A N 1
ATOM 1334 C CA . ILE A 1 169 ? -5.259 12.556 16.841 1.00 79.31 169 ILE A CA 1
ATOM 1335 C C . ILE A 1 169 ? -4.745 13.721 15.987 1.00 79.31 169 ILE A C 1
ATOM 1337 O O . ILE A 1 169 ? -5.105 14.872 16.230 1.00 79.31 169 ILE A O 1
ATOM 1341 N N . LEU A 1 170 ? -3.916 13.428 14.980 1.00 76.75 170 LEU A N 1
ATOM 1342 C CA . LEU A 1 170 ? -3.314 14.450 14.117 1.00 76.75 170 LEU A CA 1
ATOM 1343 C C . LEU A 1 170 ? -4.346 15.248 13.313 1.00 76.75 170 LEU A C 1
ATOM 1345 O O . LEU A 1 170 ? -4.075 16.388 12.952 1.00 76.75 170 LEU A O 1
ATOM 1349 N N . GLU A 1 171 ? -5.506 14.671 13.000 1.00 68.44 171 GLU A N 1
ATOM 1350 C CA . GLU A 1 171 ? -6.586 15.411 12.337 1.00 68.44 171 GLU A CA 1
ATOM 1351 C C . GLU A 1 171 ? -7.441 16.199 13.339 1.00 68.44 171 GLU A C 1
ATOM 1353 O O . GLU A 1 171 ? -7.887 17.298 13.010 1.00 68.44 171 GLU A O 1
ATOM 1358 N N . SER A 1 172 ? -7.597 15.717 14.579 1.00 60.19 172 SER A N 1
ATOM 1359 C CA . SER A 1 172 ? -8.259 16.474 15.654 1.00 60.19 172 SER A CA 1
ATOM 1360 C C . SER A 1 172 ? -7.516 17.771 16.003 1.00 60.19 172 SER A C 1
ATOM 1362 O O . SER A 1 172 ? -8.150 18.792 16.252 1.00 60.19 172 SER A O 1
ATOM 1364 N N . THR A 1 173 ? -6.179 17.780 15.971 1.00 57.72 173 THR A N 1
ATOM 1365 C CA . THR A 1 173 ? -5.380 18.985 16.278 1.00 57.72 173 THR A CA 1
ATOM 1366 C C . THR A 1 173 ? -5.328 20.006 15.140 1.00 57.72 173 THR A C 1
ATOM 1368 O O . THR A 1 173 ? -5.109 21.188 15.391 1.00 57.72 173 THR A O 1
ATOM 1371 N N . LYS A 1 174 ? -5.563 19.592 13.887 1.00 57.19 174 LYS A N 1
ATOM 1372 C CA . LYS A 1 174 ? -5.606 20.490 12.714 1.00 57.19 174 LYS A CA 1
ATOM 1373 C C . LYS A 1 174 ? -6.909 21.295 12.605 1.00 57.19 174 LYS A C 1
ATOM 1375 O O . LYS A 1 174 ? -7.018 22.158 11.733 1.00 57.19 174 LYS A O 1
ATOM 1380 N N . PHE A 1 175 ? -7.892 21.034 13.469 1.00 53.66 175 PHE A N 1
ATOM 1381 C CA . PHE A 1 175 ? -9.250 21.580 13.379 1.00 53.66 175 PHE A CA 1
ATOM 1382 C C . PHE A 1 175 ? -9.389 23.061 13.799 1.00 53.66 175 PHE A C 1
ATOM 1384 O O . PHE A 1 175 ? -10.471 23.631 13.727 1.00 53.66 175 PHE A O 1
ATOM 1391 N N . THR A 1 176 ? -8.306 23.749 14.164 1.00 49.50 176 THR A N 1
ATOM 1392 C CA . THR A 1 176 ? -8.335 25.160 14.602 1.00 49.50 176 THR A CA 1
ATOM 1393 C C . THR A 1 176 ? -8.525 26.181 13.467 1.00 49.50 176 THR A C 1
ATOM 1395 O O . THR A 1 176 ? -8.508 27.383 13.714 1.00 49.50 176 THR A O 1
ATOM 1398 N N . SER A 1 177 ? -8.675 25.748 12.208 1.00 48.97 177 SER A N 1
ATOM 1399 C CA . SER A 1 177 ? -8.808 26.634 11.039 1.00 48.97 177 SER A CA 1
ATOM 1400 C C . SER A 1 177 ? -10.049 26.309 10.198 1.00 48.97 177 SER A C 1
ATOM 1402 O O . SER A 1 177 ? -10.100 25.294 9.504 1.00 48.97 177 SER A O 1
ATOM 1404 N N . LEU A 1 178 ? -11.016 27.237 10.190 1.00 50.75 178 LEU A N 1
ATOM 1405 C CA . LEU A 1 178 ? -12.370 27.138 9.605 1.00 50.75 178 LEU A CA 1
ATOM 1406 C C . LEU A 1 178 ? -12.463 26.731 8.113 1.00 50.75 178 LEU A C 1
ATOM 1408 O O . LEU A 1 178 ? -13.553 26.494 7.606 1.00 50.75 178 LEU A O 1
ATOM 1412 N N . ARG A 1 179 ? -11.352 26.683 7.364 1.00 51.97 179 ARG A N 1
ATOM 1413 C CA . ARG A 1 179 ? -11.345 26.414 5.911 1.00 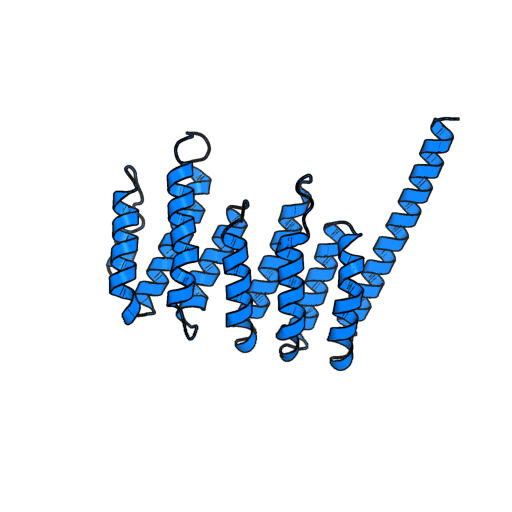51.97 179 ARG A CA 1
ATOM 1414 C C . ARG A 1 179 ? -11.007 24.972 5.513 1.00 51.97 179 ARG A C 1
ATOM 1416 O O . ARG A 1 179 ? -11.119 24.658 4.332 1.00 51.97 179 ARG A O 1
ATOM 1423 N N . LYS A 1 180 ? -10.638 24.085 6.450 1.00 46.06 180 LYS A N 1
ATOM 1424 C CA . LYS A 1 180 ? -10.240 22.688 6.149 1.00 46.06 180 LYS A CA 1
ATOM 1425 C C . LYS A 1 180 ? -11.160 21.621 6.767 1.00 46.06 180 LYS A C 1
ATOM 1427 O O . LYS A 1 180 ? -10.728 20.513 7.063 1.00 46.06 180 LYS A O 1
ATOM 1432 N N . GLN A 1 181 ? -12.437 21.943 6.962 1.00 47.47 181 GLN A N 1
ATOM 1433 C CA . GLN A 1 181 ? -13.365 21.095 7.721 1.00 47.47 181 GLN A CA 1
ATOM 1434 C C . GLN A 1 181 ? -13.800 19.814 6.975 1.00 47.47 181 GLN A C 1
ATOM 1436 O O . GLN A 1 181 ? -14.060 18.791 7.604 1.00 47.47 181 GLN A O 1
ATOM 1441 N N . LEU A 1 182 ? -13.842 19.832 5.635 1.00 49.97 182 LEU A N 1
ATOM 1442 C CA . LEU A 1 182 ? -14.407 18.725 4.849 1.00 49.97 182 LEU A CA 1
ATOM 1443 C C . LEU A 1 182 ? -13.421 17.561 4.598 1.00 49.97 182 LEU A C 1
ATOM 1445 O O . LEU A 1 182 ? -13.849 16.409 4.598 1.00 49.97 182 LEU A O 1
ATOM 1449 N N . SER A 1 183 ? -12.114 17.820 4.416 1.00 48.34 183 SER A N 1
ATOM 1450 C CA . SER A 1 183 ? -11.116 16.762 4.135 1.00 48.34 183 SER A CA 1
ATOM 1451 C C . SER A 1 183 ? -10.537 16.115 5.400 1.00 48.34 183 SER A C 1
ATOM 1453 O O . SER A 1 183 ? -10.377 14.894 5.438 1.00 48.34 183 SER A O 1
ATOM 1455 N N . ALA A 1 184 ? -10.332 16.895 6.472 1.00 53.78 184 ALA A N 1
ATOM 1456 C CA . ALA A 1 184 ? -9.903 16.390 7.784 1.00 53.78 184 ALA A CA 1
ATOM 1457 C C . ALA A 1 184 ? -10.900 15.362 8.360 1.00 53.78 184 ALA A C 1
ATOM 1459 O O . ALA A 1 184 ? -10.525 14.400 9.034 1.00 53.78 184 ALA A O 1
ATOM 1460 N N . SER A 1 185 ? -12.182 15.517 8.011 1.00 68.69 185 SER A N 1
ATOM 1461 C CA . SER A 1 185 ? -13.253 14.587 8.370 1.00 68.69 185 SER A CA 1
ATOM 1462 C C . SER A 1 185 ? -13.093 13.205 7.717 1.00 68.69 185 SER A C 1
ATOM 1464 O O . SER A 1 185 ? -13.338 12.187 8.363 1.00 68.69 185 SER A O 1
ATOM 1466 N N . GLN A 1 186 ? -12.610 13.126 6.471 1.00 82.19 186 GLN A N 1
ATOM 1467 C CA . GLN A 1 186 ? -12.530 11.857 5.732 1.00 82.19 186 GLN A CA 1
ATOM 1468 C C . GLN A 1 186 ? -11.436 10.930 6.269 1.00 82.19 186 GLN A C 1
ATOM 1470 O O . GLN A 1 186 ? -11.687 9.742 6.483 1.00 82.19 186 GLN A O 1
ATOM 1475 N N . VAL A 1 187 ? -10.246 11.471 6.550 1.00 87.19 187 VAL A N 1
ATOM 1476 C CA . VAL A 1 187 ? -9.132 10.693 7.116 1.00 87.19 187 VAL A CA 1
ATOM 1477 C C . VAL A 1 187 ? -9.502 10.178 8.507 1.00 87.19 187 VAL A C 1
ATOM 1479 O O . VAL A 1 187 ? -9.329 8.990 8.792 1.00 87.19 187 VAL A O 1
ATOM 1482 N N . ARG A 1 188 ? -10.079 11.041 9.357 1.00 87.38 188 ARG A N 1
ATOM 1483 C CA . ARG A 1 188 ? -10.559 10.649 10.688 1.00 87.38 188 ARG A CA 1
ATOM 1484 C C . ARG A 1 188 ? -11.649 9.582 10.598 1.00 87.38 188 ARG A C 1
ATOM 1486 O O . ARG A 1 188 ? -11.548 8.564 11.280 1.00 87.38 188 ARG A O 1
ATOM 1493 N N . ALA A 1 189 ? -12.651 9.761 9.736 1.00 87.81 189 ALA A N 1
ATOM 1494 C CA . ALA A 1 189 ? -13.715 8.779 9.533 1.00 87.81 189 ALA A CA 1
ATOM 1495 C C . ALA A 1 189 ? -13.168 7.424 9.056 1.00 87.81 189 ALA A C 1
ATOM 1497 O O . ALA A 1 189 ? -13.577 6.377 9.566 1.00 87.81 189 ALA A O 1
ATOM 1498 N N . ALA A 1 190 ? -12.203 7.421 8.132 1.00 92.06 190 ALA A N 1
ATOM 1499 C CA . ALA A 1 190 ? -11.555 6.202 7.662 1.00 92.06 190 ALA A CA 1
ATOM 1500 C C . ALA A 1 190 ? -10.748 5.507 8.765 1.00 92.06 190 ALA A C 1
ATOM 1502 O O . ALA A 1 190 ? -10.837 4.285 8.896 1.00 92.06 190 ALA A O 1
ATOM 1503 N N . ALA A 1 191 ? -10.021 6.262 9.593 1.00 93.44 191 ALA A N 1
ATOM 1504 C CA . ALA A 1 191 ? -9.269 5.719 10.722 1.00 93.44 191 ALA A CA 1
ATOM 1505 C C . ALA A 1 191 ? -10.191 5.135 11.806 1.00 93.44 191 ALA A C 1
ATOM 1507 O O . ALA A 1 191 ? -9.984 4.005 12.244 1.00 93.44 191 ALA A O 1
ATOM 1508 N N . VAL A 1 192 ? -11.259 5.845 12.182 1.00 92.56 192 VAL A N 1
ATOM 1509 C CA . VAL A 1 192 ? -12.285 5.352 13.119 1.00 92.56 192 VAL A CA 1
ATOM 1510 C C . VAL A 1 192 ? -12.957 4.089 12.577 1.00 92.56 192 VAL A C 1
ATOM 1512 O O . VAL A 1 192 ? -13.096 3.100 13.296 1.00 92.56 192 VAL A O 1
ATOM 1515 N N . THR A 1 193 ? -13.312 4.080 11.289 1.00 93.69 193 THR A N 1
ATOM 1516 C CA . THR A 1 193 ? -13.879 2.901 10.618 1.00 93.69 193 THR A CA 1
ATOM 1517 C C . THR A 1 193 ? -12.901 1.730 10.637 1.00 93.69 193 THR A C 1
ATOM 1519 O O . THR A 1 193 ? -13.303 0.591 10.874 1.00 93.69 193 THR A O 1
ATOM 1522 N N . ALA A 1 194 ? -11.610 1.984 10.408 1.00 96.12 194 ALA A N 1
ATOM 1523 C CA . ALA A 1 194 ? -10.584 0.958 10.496 1.00 96.12 194 ALA A CA 1
ATOM 1524 C C . ALA A 1 194 ? -10.500 0.392 11.921 1.00 96.12 194 ALA A C 1
ATOM 1526 O O . ALA A 1 194 ? -10.617 -0.818 12.076 1.00 96.12 194 ALA A O 1
ATOM 1527 N N . LEU A 1 195 ? -10.411 1.235 12.957 1.00 95.50 195 LEU A N 1
ATOM 1528 C CA . LEU A 1 195 ? -10.416 0.795 14.361 1.00 95.50 195 LEU A CA 1
ATOM 1529 C C . LEU A 1 195 ? -11.650 -0.051 14.690 1.00 95.50 195 LEU A C 1
ATOM 1531 O O . LEU A 1 195 ? -11.522 -1.116 15.290 1.00 95.50 195 LEU A O 1
ATOM 1535 N N . ALA A 1 196 ? -12.835 0.365 14.248 1.00 94.12 196 ALA A N 1
ATOM 1536 C CA . ALA A 1 196 ? -14.047 -0.414 14.458 1.00 94.12 196 ALA A CA 1
ATOM 1537 C C . ALA A 1 196 ? -13.974 -1.803 13.803 1.00 94.12 196 ALA A C 1
ATOM 1539 O O . ALA A 1 196 ? -14.344 -2.795 14.430 1.00 94.12 196 ALA A O 1
ATOM 1540 N N . LYS A 1 197 ? -13.415 -1.909 12.590 1.00 95.56 197 LYS A N 1
ATOM 1541 C CA . LYS A 1 197 ? -13.184 -3.205 11.933 1.00 95.56 197 LYS A CA 1
ATOM 1542 C C . LYS A 1 197 ? -12.225 -4.106 12.717 1.00 95.56 197 LYS A C 1
ATOM 1544 O O . LYS A 1 197 ? -12.440 -5.316 12.714 1.00 95.56 197 LYS A O 1
ATOM 1549 N N . PHE A 1 198 ? -11.221 -3.549 13.404 1.00 95.81 198 PHE A N 1
ATOM 1550 C CA . PHE A 1 198 ? -10.383 -4.311 14.342 1.00 95.81 198 PHE A CA 1
ATOM 1551 C C . PHE A 1 198 ? -11.200 -4.826 15.529 1.00 95.81 198 PHE A C 1
ATOM 1553 O O . PHE A 1 198 ? -11.115 -6.003 15.850 1.00 95.81 198 PHE A O 1
ATOM 1560 N N . GLY A 1 199 ? -12.025 -3.983 16.157 1.00 93.69 199 GLY A N 1
ATOM 1561 C CA . GLY A 1 199 ? -12.868 -4.405 17.285 1.00 93.69 199 GLY A CA 1
ATOM 1562 C C . GLY A 1 199 ? -13.923 -5.455 16.909 1.00 93.69 199 GLY A C 1
ATOM 1563 O O . GLY A 1 199 ? -14.278 -6.305 17.732 1.00 93.69 199 GLY A O 1
ATOM 1564 N N . ALA A 1 200 ? -14.402 -5.420 15.664 1.00 94.25 200 ALA A N 1
ATOM 1565 C CA . ALA A 1 200 ? -15.331 -6.407 15.124 1.00 94.25 200 ALA A CA 1
ATOM 1566 C C . ALA A 1 200 ? -14.643 -7.757 14.852 1.00 94.25 200 ALA A C 1
ATOM 1568 O O . ALA A 1 200 ? -15.158 -8.793 15.266 1.00 94.25 200 ALA A O 1
ATOM 1569 N N . GLN A 1 201 ? -13.472 -7.747 14.202 1.00 94.31 201 GLN A N 1
ATOM 1570 C CA . GLN A 1 201 ? -12.780 -8.962 13.746 1.00 94.31 201 GLN A CA 1
ATOM 1571 C C . GLN A 1 201 ? -11.852 -9.593 14.799 1.00 94.31 201 GLN A C 1
ATOM 1573 O O . GLN A 1 201 ? -11.638 -10.801 14.768 1.00 94.31 201 GLN A O 1
ATOM 1578 N N . CYS A 1 202 ? -11.318 -8.813 15.742 1.00 93.94 202 CYS A N 1
ATOM 1579 C CA . CYS A 1 202 ? -10.384 -9.273 16.772 1.00 93.94 202 CYS A CA 1
ATOM 1580 C C . CYS A 1 202 ? -11.029 -9.151 18.163 1.00 93.94 202 CYS A C 1
ATOM 1582 O O . CYS A 1 202 ? -10.970 -8.091 18.791 1.00 93.94 202 CYS A O 1
ATOM 1584 N N . ALA A 1 203 ? -11.624 -10.237 18.669 1.00 93.19 203 ALA A N 1
ATOM 1585 C CA . ALA A 1 203 ? -12.327 -10.235 19.959 1.00 93.19 203 ALA A CA 1
ATOM 1586 C C . ALA A 1 203 ? -11.435 -9.788 21.135 1.00 93.19 203 ALA A C 1
ATOM 1588 O O . ALA A 1 203 ? -11.880 -9.020 21.985 1.00 93.19 203 ALA A O 1
ATOM 1589 N N . GLU A 1 204 ? -10.165 -10.196 21.138 1.00 93.88 204 GLU A N 1
ATOM 1590 C CA . GLU A 1 204 ? -9.185 -9.848 22.177 1.00 93.88 204 GLU A CA 1
ATOM 1591 C C . GLU A 1 204 ? -8.854 -8.348 22.219 1.00 93.88 204 GLU A C 1
ATOM 1593 O O . GLU A 1 204 ? -8.583 -7.794 23.280 1.00 93.88 204 GLU A O 1
ATOM 1598 N N . LEU A 1 205 ? -8.915 -7.663 21.071 1.00 94.38 205 LEU A N 1
ATOM 1599 C CA . LEU A 1 205 ? -8.606 -6.232 20.961 1.00 94.38 205 LEU A CA 1
ATOM 1600 C C . LEU A 1 205 ? -9.836 -5.351 21.199 1.00 94.38 205 LEU A C 1
ATOM 1602 O O . LEU A 1 205 ? -9.705 -4.139 21.383 1.00 94.38 205 LEU A O 1
ATOM 1606 N N . ARG A 1 206 ? -11.037 -5.939 21.214 1.00 94.00 206 ARG A N 1
ATOM 1607 C CA . ARG A 1 206 ? -12.309 -5.219 21.331 1.00 94.00 206 ARG A CA 1
ATOM 1608 C C . ARG A 1 206 ? -12.382 -4.286 22.546 1.00 94.00 206 ARG A C 1
ATOM 1610 O O . ARG A 1 206 ? -12.788 -3.142 22.335 1.00 94.00 206 ARG A O 1
ATOM 1617 N N . PRO A 1 207 ? -11.971 -4.676 23.772 1.00 94.44 207 PRO A N 1
ATOM 1618 C CA . PRO A 1 207 ? -12.015 -3.767 24.920 1.00 94.44 207 PRO A CA 1
ATOM 1619 C C . PRO A 1 207 ? -11.141 -2.526 24.704 1.00 94.44 207 PRO A C 1
ATOM 1621 O O . PRO A 1 207 ? -11.584 -1.401 24.935 1.00 94.44 207 PRO A O 1
ATOM 1624 N N . SER A 1 208 ? -9.924 -2.712 24.185 1.00 93.56 208 SER A N 1
ATOM 1625 C CA . SER A 1 208 ? -9.004 -1.614 23.874 1.00 93.56 208 SER A CA 1
ATOM 1626 C C . SER A 1 208 ? -9.565 -0.704 22.781 1.00 93.56 208 SER A C 1
ATOM 1628 O O . SER A 1 208 ? -9.575 0.514 22.942 1.00 93.56 208 SER A O 1
ATOM 1630 N N . ILE A 1 209 ? -10.099 -1.279 21.700 1.00 94.31 209 ILE A N 1
ATOM 1631 C CA . ILE A 1 209 ? -10.718 -0.522 20.605 1.00 94.31 209 ILE A CA 1
ATOM 1632 C C . ILE A 1 209 ? -11.922 0.287 21.098 1.00 94.31 209 ILE A C 1
ATOM 1634 O O . ILE A 1 209 ? -12.048 1.454 20.739 1.00 94.31 209 ILE A O 1
ATOM 1638 N N . GLN A 1 210 ? -12.782 -0.276 21.950 1.00 92.62 210 GLN A N 1
ATOM 1639 C CA . GLN A 1 210 ? -13.923 0.453 22.513 1.00 92.62 210 GLN A CA 1
ATOM 1640 C C . GLN A 1 210 ? -13.486 1.688 23.304 1.00 92.62 210 GLN A C 1
ATOM 1642 O O . GLN A 1 210 ? -14.122 2.735 23.194 1.00 92.62 210 GLN A O 1
ATOM 1647 N N . VAL A 1 211 ? -12.396 1.599 24.071 1.00 92.75 211 VAL A N 1
ATOM 1648 C CA . VAL A 1 211 ? -11.835 2.759 24.780 1.00 92.75 211 VAL A CA 1
ATOM 1649 C C . VAL A 1 211 ? -11.358 3.823 23.790 1.00 92.75 211 VAL A C 1
ATOM 1651 O O . VAL A 1 211 ? -11.682 4.996 23.967 1.00 92.75 211 VAL A O 1
ATOM 1654 N N . LEU A 1 212 ? -10.641 3.431 22.731 1.00 90.50 212 LEU A N 1
ATOM 1655 C CA . LEU A 1 212 ? -10.172 4.371 21.706 1.00 90.50 212 LEU A CA 1
ATOM 1656 C C . LEU A 1 212 ? -11.339 5.049 20.977 1.00 90.50 212 LEU A C 1
ATOM 1658 O O . LEU A 1 212 ? -11.337 6.267 20.824 1.00 90.50 212 LEU A O 1
ATOM 1662 N N . LEU A 1 213 ? -12.369 4.292 20.588 1.00 88.38 213 LEU A N 1
ATOM 1663 C CA . LEU A 1 213 ? -13.560 4.831 19.924 1.00 88.38 213 LEU A CA 1
ATOM 1664 C C . LEU A 1 213 ? -14.361 5.770 20.837 1.00 88.38 213 LEU A C 1
ATOM 1666 O O . LEU A 1 213 ? -14.838 6.801 20.374 1.00 88.38 213 LEU A O 1
ATOM 1670 N N . LYS A 1 214 ? -14.471 5.463 22.137 1.00 86.44 214 LYS A N 1
ATOM 1671 C CA . LYS A 1 214 ? -15.099 6.366 23.117 1.00 86.44 214 LYS A CA 1
ATOM 1672 C C . LYS A 1 214 ? -14.343 7.687 23.240 1.00 86.44 214 LYS A C 1
ATOM 1674 O O . LYS A 1 214 ? -14.975 8.734 23.264 1.00 86.44 214 LYS A O 1
ATOM 1679 N N . ARG A 1 215 ? -13.006 7.659 23.258 1.00 84.44 215 ARG A N 1
ATOM 1680 C CA . ARG A 1 215 ? -12.189 8.887 23.238 1.00 84.44 215 ARG A CA 1
ATOM 1681 C C . ARG A 1 215 ? -12.427 9.698 21.967 1.00 84.44 215 ARG A C 1
ATOM 1683 O O . ARG A 1 215 ? -12.635 10.898 22.047 1.00 84.44 215 ARG A O 1
ATOM 1690 N N . CYS A 1 216 ? -12.531 9.023 20.820 1.00 80.81 216 CYS A N 1
ATOM 1691 C CA . CYS A 1 216 ? -12.846 9.681 19.553 1.00 80.81 216 CYS A CA 1
ATOM 1692 C C . CYS A 1 216 ? -14.203 10.401 19.563 1.00 80.81 216 CYS A C 1
ATOM 1694 O O . CYS A 1 216 ? -14.363 11.311 18.762 1.00 80.81 216 CYS A O 1
ATOM 1696 N N . LEU A 1 217 ? -15.168 9.991 20.397 1.00 71.81 217 LEU A N 1
ATOM 1697 C CA . LEU A 1 217 ? -16.460 10.674 20.552 1.00 71.81 217 LEU A CA 1
ATOM 1698 C C . LEU A 1 217 ? -16.356 11.907 21.455 1.00 71.81 217 LEU A C 1
ATOM 1700 O O . LEU A 1 217 ? -16.991 12.915 21.171 1.00 71.81 217 LEU A O 1
ATOM 1704 N N . LEU A 1 218 ? -15.564 11.814 22.527 1.00 66.69 218 LEU A N 1
ATOM 1705 C CA . LEU A 1 218 ? -15.391 12.883 23.516 1.00 66.69 218 LEU A CA 1
ATOM 1706 C C . LEU A 1 218 ? -14.513 14.032 22.996 1.00 66.69 218 LEU A C 1
ATOM 1708 O O . LEU A 1 218 ? -14.702 15.164 23.415 1.00 66.69 218 LEU A O 1
ATOM 1712 N N . ASP A 1 219 ? -13.595 13.750 22.067 1.00 62.81 219 ASP A N 1
ATOM 1713 C CA . ASP A 1 219 ? -12.729 14.759 21.436 1.00 62.81 219 ASP A CA 1
ATOM 1714 C C . ASP A 1 219 ? -13.428 15.555 20.308 1.00 62.81 219 ASP A C 1
ATOM 1716 O O . ASP A 1 219 ? -12.831 16.451 19.714 1.00 62.81 219 ASP A O 1
ATOM 1720 N N . SER A 1 220 ? -14.673 15.220 19.952 1.00 54.03 220 SER A N 1
ATOM 1721 C CA . SER A 1 220 ? -15.485 15.975 18.984 1.00 54.03 220 SER A CA 1
ATOM 1722 C C . SER A 1 220 ? -16.586 16.736 19.704 1.00 54.03 220 SER A C 1
ATOM 1724 O O . SER A 1 220 ? -17.613 16.144 20.017 1.00 54.03 220 SER A O 1
ATOM 1726 N N . ASP A 1 221 ? -16.396 18.040 19.887 1.00 49.12 221 ASP A N 1
ATOM 1727 C CA . ASP A 1 221 ? -17.469 18.936 20.332 1.00 49.12 221 ASP A CA 1
ATOM 1728 C C . ASP A 1 221 ? -18.545 19.176 19.257 1.00 49.12 221 ASP A C 1
ATOM 1730 O O . ASP A 1 221 ? -19.558 19.774 19.574 1.00 49.12 221 ASP A O 1
ATOM 1734 N N . ASP A 1 222 ? -18.404 18.671 18.023 1.00 45.62 222 ASP A N 1
ATOM 1735 C CA . ASP A 1 222 ? -19.502 18.681 17.047 1.00 45.62 222 ASP A CA 1
ATOM 1736 C C . ASP A 1 222 ? -19.472 17.480 16.079 1.00 45.62 222 ASP A C 1
ATOM 1738 O O . ASP A 1 222 ? -18.458 17.141 15.464 1.00 45.62 222 ASP A O 1
ATOM 1742 N N . GLU A 1 223 ? -20.643 16.847 15.988 1.00 49.53 223 GLU A N 1
ATOM 1743 C CA . GLU A 1 223 ? -21.203 15.979 14.943 1.00 49.53 223 GLU A CA 1
ATOM 1744 C C . GLU A 1 223 ? -20.317 14.939 14.226 1.00 49.53 223 GLU A C 1
ATOM 1746 O O . GLU A 1 223 ? -19.753 15.168 13.156 1.00 49.53 223 GLU A O 1
ATOM 1751 N N . VAL A 1 224 ? -20.388 13.685 14.695 1.00 44.47 224 VAL A N 1
ATOM 1752 C CA . VAL A 1 224 ? -20.223 12.504 13.825 1.00 44.47 224 VAL A CA 1
ATOM 1753 C C . VAL A 1 224 ? -21.359 11.509 14.087 1.00 44.47 224 VAL A C 1
ATOM 1755 O O . VAL A 1 224 ? -21.211 10.520 14.805 1.00 44.47 224 VAL A O 1
ATOM 1758 N N . GLY A 1 225 ? -22.507 11.739 13.444 1.00 46.53 225 GLY A N 1
ATOM 1759 C CA . GLY A 1 225 ? -23.681 10.850 13.446 1.00 46.53 225 GLY A CA 1
ATOM 1760 C C . GLY A 1 225 ? -23.481 9.467 12.795 1.00 46.53 225 GLY A C 1
ATOM 1761 O O . GLY A 1 225 ? -24.450 8.746 12.590 1.00 46.53 225 GLY A O 1
ATOM 1762 N N . TYR A 1 226 ? -22.245 9.060 12.482 1.00 45.72 226 TYR A N 1
ATOM 1763 C CA . TYR A 1 226 ? -21.932 7.768 11.851 1.00 45.72 226 TYR A CA 1
ATOM 1764 C C . TYR A 1 226 ? -21.558 6.652 12.844 1.00 45.72 226 TYR A C 1
ATOM 1766 O O . TYR A 1 226 ? -21.596 5.474 12.489 1.00 45.72 226 TYR A O 1
ATOM 1774 N N . LEU A 1 227 ? -21.230 6.981 14.100 1.00 46.34 227 LEU A N 1
ATOM 1775 C CA . LEU A 1 227 ? -20.810 5.983 15.098 1.00 46.34 227 LEU A CA 1
ATOM 1776 C C . LEU A 1 227 ? -21.969 5.187 15.719 1.00 46.34 227 LEU A C 1
ATOM 1778 O O . LEU A 1 227 ? -21.739 4.087 16.220 1.00 46.34 227 LEU A O 1
ATOM 1782 N N . HIS A 1 228 ? -23.209 5.685 15.656 1.00 42.00 228 HIS A N 1
ATOM 1783 C CA . HIS A 1 228 ? -24.357 5.013 16.281 1.00 42.00 228 HIS A CA 1
ATOM 1784 C C . HIS A 1 228 ? -24.788 3.722 15.554 1.00 42.00 228 HIS A C 1
ATOM 1786 O O . HIS A 1 228 ? -25.447 2.869 16.146 1.00 42.00 228 HIS A O 1
ATOM 1792 N N . THR A 1 229 ? -24.383 3.543 14.294 1.00 41.03 229 THR A N 1
ATOM 1793 C CA . THR A 1 229 ? -24.699 2.339 13.504 1.00 41.03 229 THR A CA 1
ATOM 1794 C C . THR A 1 229 ? -23.671 1.222 13.706 1.00 41.03 229 THR A C 1
ATOM 1796 O O . THR A 1 229 ? -24.004 0.050 13.576 1.00 41.03 229 THR A O 1
ATOM 1799 N N . ILE A 1 230 ? -22.427 1.555 14.067 1.00 46.09 230 ILE A N 1
ATOM 1800 C CA . ILE A 1 230 ? -21.324 0.581 14.145 1.00 46.09 230 ILE A CA 1
ATOM 1801 C C . ILE A 1 230 ? -21.264 -0.120 15.511 1.00 46.09 230 ILE A C 1
ATOM 1803 O O . ILE A 1 230 ? -20.795 -1.245 15.598 1.00 46.09 230 ILE A O 1
ATOM 1807 N N . THR A 1 231 ? -21.764 0.499 16.583 1.00 39.38 231 THR A N 1
ATOM 1808 C CA . THR A 1 231 ? -21.771 -0.100 17.932 1.00 39.38 231 THR A CA 1
ATOM 1809 C C . THR A 1 231 ? -22.964 -1.019 18.212 1.00 39.38 231 THR A C 1
ATOM 1811 O O . THR A 1 231 ? -23.023 -1.607 19.291 1.00 39.38 231 THR A O 1
ATOM 1814 N N . LYS A 1 232 ? -23.911 -1.153 17.272 1.00 37.97 232 LYS A N 1
ATOM 1815 C CA . LYS A 1 232 ? -25.111 -1.999 17.419 1.00 37.97 232 LYS A CA 1
ATOM 1816 C C . LYS A 1 232 ? -24.992 -3.406 16.809 1.00 37.97 232 LYS A C 1
ATOM 1818 O O . LYS A 1 232 ? -25.926 -4.188 16.969 1.00 37.97 232 LYS A O 1
ATOM 1823 N N . HIS A 1 233 ? -23.873 -3.745 16.170 1.00 35.81 233 HIS A N 1
ATOM 1824 C CA . HIS A 1 233 ? -23.587 -5.076 15.616 1.00 35.81 233 HIS A CA 1
ATOM 1825 C C . HIS A 1 233 ? -22.196 -5.552 16.038 1.00 35.81 233 HIS A C 1
ATOM 1827 O O . HIS A 1 233 ? -22.013 -6.786 16.125 1.00 35.81 233 HIS A O 1
#

pLDDT: mean 79.43, std 18.56, range [32.28, 97.69]

Secondary structure (DSSP, 8-state):
-HHHHHHHHHHHHHHHHHHHHHHHHHHHHHHHH--GGGHHHHHHHHHHHHTTS-HHHHHHHHHHHHHHHHH-GGGHHHHHHHHHHHHHHS--TTSTTHHHHHHHHHHHHHHHHHH-HHHHHHHHHHHHHHHHS---HHHHHHHHHHHHHHGGGSS-THHHHHHHHHHHHHHHHGGGSTT-HHHHHHHHHHHHHHHHHHHHH-GGGHHHHHHHHHHHHHT-SS--TTTTTTTT-

Sequence (233 aa):
KFLFIVRIFCCILFIVHQIRSIATLAITTLLKTGAESSVERLMKQISSFVSEISDEFKIVVVDAIRSLCARYPRKHAVMMPFLANMLRYGTSSLNDGGYEYKKAIVETIIAIVEENPDAKTAGLAHLCEFIEDCEHDSLATRVLHLLGREAPKTPNPSSYIRFIYNRVILESTKFTSLRKQLSASQVRAAAVTALAKFGAQCAELRPSIQVLLKRCLLDSDDEVGYLHTITKH

Organism: Cylicostephanus goldi (NCBI:txid71465)

Foldseek 3Di:
DVVVVVVVVVVVVVVVQVVLVVVLVVLLVCLQPPDPVCVLVSLVVVLVSLLVDDLVSLLSVLVSLLNSCVVPVVCCVRSVVSLLCCLPPVDDPPDPSNVVSNVSSLVSLLVSLVVHVVSVVVSLVSLLVCLQPPPDLVSLLVSLLSLLVRLLVDPCSVVSLVSLLSLLVVLLVVPPDPPCPPSSVRNNVSSLSSLLSNLVSPVVCVVVSVVSNVVSVVSDPDDDPPVVVSVVD

InterPro domains:
  IPR002553 Clathrin/coatomer adaptor, adaptin-like, N-terminal [PF01602] (20-224)
  IPR011989 Armadillo-like helical [G3DSA:1.25.10.10] (4-229)
  IPR016024 Armadillo-type fold [SSF48371] (18-222)
  IPR017106 Coatomer gamma subunit [PTHR10261] (15-224)